Protein AF-A0AAD9AS01-F1 (afdb_monomer)

pLDDT: mean 77.18, std 20.71, range [30.78, 95.5]

Secondary structure (DSSP, 8-state):
---PPEEEEEEETTTS-GGGHHHHHHHHHTT-EEEEEEEEE-TTSSGGGGGHHHHHHTTPEEEE---S---TTTHHHHHHHHHHHHHHHHHHTT---EEEE-TTS-HHHHHHSSEEEEHHHHT--GGGSPP----S----------------SS-HHHHHHHHHHHHB-TTS-EEHHHHHHHHHHH-TT--GGGGT-SSHHHHHHHT--EEEEEE--STTPPPEEEEEEPPPS-S-SSS---------

InterPro domains:
  IPR021139 NYN domain [PF01936] (6-79)
  IPR021139 NYN domain [PF01936] (80-119)
  IPR025605 OST-HTH/LOTUS domain [PF12872] (156-219)
  IPR025605 OST-HTH/LOTUS domain [PS51644] (152-229)
  IPR041966 LOTUS-like domain [G3DSA:3.30.420.610] (157-230)

Foldseek 3Di:
DPPFDEDAAEAALLADDLVLLVLVVVVVVVRGDHPHAEYEDAPVDPSNVNNPVVCVVVVHHYDYDDDPDDDDPPPVPPVLVVLLVVLLVCVVVVHAFEAEEAPPRDPSNLLSHLAYEYSVLSPPDPVQQDPPPDPDDDDDPPDPPPPPDDPPVADPVRLLQVLQQVQADPVQKHFVVSSVSSSCRVRRHDDVVSVRDPDPVVVVVVVVQWDKDWDAPDDPGDIIIIIGGDDPPPPDPPPPDDPDDDDD

Organism: NCBI:txid1836956

Solvent-accessible surface area (backbone atoms only — not comparable to full-atom values): 15369 Å² total; per-residue (Å²): 130,87,81,71,42,80,37,75,45,80,39,56,47,78,83,46,63,52,84,50,50,64,43,51,52,57,58,48,51,77,72,25,45,72,76,41,42,36,30,36,29,53,72,89,57,73,84,50,61,72,35,56,64,48,29,62,76,69,63,33,43,79,39,83,41,80,82,89,72,92,60,98,83,63,55,83,62,52,59,59,46,50,53,22,53,50,34,38,53,42,39,73,73,74,43,91,34,79,40,74,43,58,92,85,55,55,67,68,38,44,68,29,24,55,33,27,46,48,60,78,58,54,71,69,50,80,85,76,51,75,78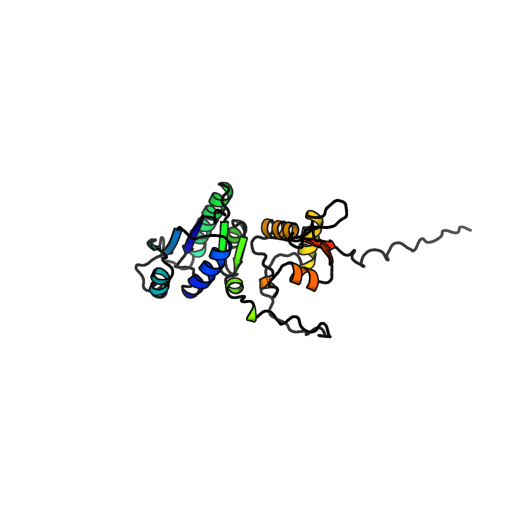,93,79,71,100,68,87,80,75,87,76,90,63,92,67,83,75,83,70,70,95,58,99,58,58,68,70,57,50,52,46,54,29,33,64,76,41,33,48,99,87,49,47,8,45,46,71,55,24,50,54,48,42,26,72,77,36,18,65,66,50,44,52,83,75,74,20,97,40,65,66,56,46,52,57,70,66,66,53,48,48,77,47,80,44,64,89,44,94,93,48,74,74,44,50,31,35,27,75,52,80,68,94,69,90,79,90,86,83,83,79,79,81,80,85,80,84,136

Sequence (248 aa):
METTAKLAVLIDADNAQPTAAPALLAEVAKYGTAFVRRAYGDWTGTSLKGWKNQLLTQSIQPIQQFAYTQGKNATDTAIDSDFTRLAARIRESGLVVYGFGEHKTPKPFVSACDKFIYFENLAYDEQLAVPQESAAIVEPLDQEASSSTVKSDIPLERLLRMAVEAASDDEGWANLAKVGAHITRQFPDFDPRSFGYLKLSDLVIATGVFDIDRRCPGEGKATVIYARAKRSKHVNDARMTSPSETLI

Radius of gyration: 23.7 Å; Cα contacts (8 Å, |Δi|>4): 292; chains: 1; bounding box: 83×49×60 Å

Structure (mmCIF, N/CA/C/O backbone):
data_AF-A0AAD9AS01-F1
#
_entry.id   AF-A0AAD9AS01-F1
#
loop_
_atom_site.group_PDB
_atom_site.id
_atom_site.type_symbol
_atom_site.label_atom_id
_atom_site.label_alt_id
_atom_site.label_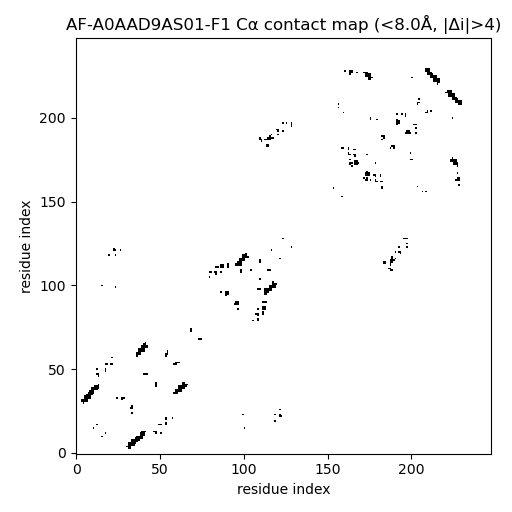comp_id
_atom_site.label_asym_id
_atom_site.label_entity_id
_atom_site.label_seq_id
_atom_site.pdbx_PDB_ins_code
_atom_site.Cartn_x
_atom_site.Cartn_y
_atom_site.Cartn_z
_atom_site.occupancy
_atom_site.B_iso_or_equiv
_atom_site.auth_seq_id
_atom_site.auth_comp_id
_atom_site.auth_asym_id
_atom_site.auth_atom_id
_atom_site.pdbx_PDB_model_num
ATOM 1 N N . MET A 1 1 ? -15.908 6.294 -19.407 1.00 40.44 1 MET A N 1
ATOM 2 C CA . MET A 1 1 ? -15.828 6.512 -17.949 1.00 40.44 1 MET A CA 1
ATOM 3 C C . MET A 1 1 ? -14.798 5.535 -17.429 1.00 40.44 1 MET A C 1
ATOM 5 O O . MET A 1 1 ? -15.031 4.340 -17.536 1.00 40.44 1 MET A O 1
ATOM 9 N N . GLU A 1 2 ? -13.636 6.019 -17.003 1.00 53.75 2 GLU A N 1
ATOM 10 C CA . GLU A 1 2 ? -12.638 5.178 -16.336 1.00 53.75 2 GLU A CA 1
ATOM 11 C C . GLU A 1 2 ? -13.246 4.665 -15.029 1.00 53.75 2 GLU A C 1
ATOM 13 O O . GLU A 1 2 ? -13.672 5.449 -14.181 1.00 53.75 2 GLU A O 1
ATOM 18 N N . THR A 1 3 ? -13.381 3.348 -14.897 1.00 61.31 3 THR A N 1
ATOM 19 C CA . THR A 1 3 ? -13.964 2.740 -13.704 1.00 61.31 3 THR A CA 1
ATOM 20 C C . THR A 1 3 ? -12.922 2.787 -12.594 1.00 61.31 3 THR A C 1
ATOM 22 O O . THR A 1 3 ? -12.026 1.948 -12.547 1.00 61.31 3 THR A O 1
ATOM 25 N N . THR A 1 4 ? -13.007 3.778 -11.708 1.00 77.12 4 THR A N 1
ATOM 26 C CA . THR A 1 4 ? -12.137 3.854 -10.529 1.00 77.12 4 THR A CA 1
ATOM 27 C C . THR A 1 4 ? -12.290 2.581 -9.692 1.00 77.12 4 THR A C 1
ATOM 29 O O . THR A 1 4 ? -13.413 2.142 -9.420 1.00 77.12 4 THR A O 1
ATOM 32 N N . ALA A 1 5 ? -11.171 1.969 -9.293 1.00 86.25 5 ALA A N 1
ATOM 33 C CA . ALA A 1 5 ? -11.189 0.737 -8.512 1.00 86.25 5 ALA A CA 1
ATOM 34 C C . ALA A 1 5 ? -11.944 0.938 -7.189 1.00 86.25 5 ALA A C 1
ATOM 36 O O . ALA A 1 5 ? -11.811 1.971 -6.528 1.00 86.25 5 ALA A O 1
ATOM 37 N N . LYS A 1 6 ? -12.749 -0.054 -6.798 1.00 89.81 6 LYS A N 1
ATOM 38 C CA . LYS A 1 6 ? -13.492 -0.041 -5.533 1.00 89.81 6 LYS A CA 1
ATOM 39 C C . LYS A 1 6 ? -12.674 -0.760 -4.474 1.00 89.81 6 LYS A C 1
ATOM 41 O O . LYS A 1 6 ? -12.394 -1.945 -4.623 1.00 89.81 6 LYS A O 1
ATOM 46 N N . LEU A 1 7 ? -12.319 -0.050 -3.411 1.00 91.12 7 LEU A N 1
ATOM 47 C CA . LEU A 1 7 ? -11.437 -0.555 -2.365 1.00 91.12 7 LEU A CA 1
ATOM 48 C C . LEU A 1 7 ? -12.195 -0.762 -1.052 1.00 91.12 7 LEU A C 1
ATOM 50 O O . LEU A 1 7 ? -13.133 -0.024 -0.724 1.00 91.12 7 LEU A O 1
ATOM 54 N N . ALA A 1 8 ? -11.748 -1.758 -0.291 1.00 90.12 8 ALA A N 1
ATOM 55 C CA . ALA A 1 8 ? -12.133 -1.971 1.094 1.00 90.12 8 ALA A CA 1
ATOM 56 C C . ALA A 1 8 ? -10.927 -1.688 1.994 1.00 90.12 8 ALA A C 1
ATOM 58 O O . ALA A 1 8 ? -9.864 -2.271 1.812 1.00 90.12 8 ALA A O 1
ATOM 59 N N . VAL A 1 9 ? -11.108 -0.790 2.958 1.00 91.25 9 VAL A N 1
ATOM 60 C CA . VAL A 1 9 ? -10.105 -0.408 3.950 1.00 91.25 9 VAL A CA 1
ATOM 61 C C . VAL A 1 9 ? -10.526 -0.992 5.291 1.00 91.25 9 VAL A C 1
ATOM 63 O O . VAL A 1 9 ? -11.599 -0.670 5.814 1.00 91.25 9 VAL A O 1
ATOM 66 N N . LEU A 1 10 ? -9.682 -1.871 5.821 1.00 90.44 10 LEU A N 1
ATOM 67 C CA . LEU A 1 10 ? -9.849 -2.526 7.111 1.00 90.44 10 LEU A CA 1
ATOM 68 C C . LEU A 1 10 ? -8.697 -2.061 8.001 1.00 90.44 10 LEU A C 1
ATOM 70 O O . LEU A 1 10 ? -7.537 -2.218 7.634 1.00 90.44 10 LEU A O 1
ATOM 74 N N . ILE A 1 11 ? -9.028 -1.449 9.130 1.00 88.62 11 ILE A N 1
ATOM 75 C CA . ILE A 1 11 ? -8.069 -0.859 10.060 1.00 88.62 11 ILE A CA 1
ATOM 76 C C . ILE A 1 11 ? -8.167 -1.624 11.372 1.00 88.62 11 ILE A C 1
ATOM 78 O O . ILE A 1 11 ? -9.263 -1.756 11.912 1.00 88.62 11 ILE A O 1
ATOM 82 N N . ASP A 1 12 ? -7.038 -2.088 11.886 1.00 86.25 12 ASP A N 1
ATOM 83 C CA . ASP A 1 12 ? -6.915 -2.536 13.269 1.00 86.25 12 ASP A CA 1
ATOM 84 C C . ASP A 1 12 ? -6.676 -1.306 14.159 1.00 86.25 12 ASP A C 1
ATOM 86 O O . ASP A 1 12 ? -5.584 -0.740 14.186 1.00 86.25 12 ASP A O 1
ATOM 90 N N . ALA A 1 13 ? -7.731 -0.822 14.812 1.00 86.19 13 ALA A N 1
ATOM 91 C CA . ALA A 1 13 ? -7.719 0.407 15.598 1.00 86.19 13 ALA A CA 1
ATOM 92 C C . ALA A 1 13 ? -6.965 0.262 16.925 1.00 86.19 13 ALA A C 1
ATOM 94 O O . ALA A 1 13 ? -6.510 1.277 17.455 1.00 86.19 13 ALA A O 1
ATOM 95 N N . ASP A 1 14 ? -6.832 -0.962 17.443 1.00 81.94 14 ASP A N 1
ATOM 96 C CA . ASP A 1 14 ? -6.078 -1.243 18.668 1.00 81.94 14 ASP A CA 1
ATOM 97 C C . ASP A 1 14 ? -4.564 -1.168 18.428 1.00 81.94 14 ASP A C 1
ATOM 99 O O . ASP A 1 14 ? -3.817 -0.758 19.318 1.00 81.94 14 ASP A O 1
ATOM 103 N N . ASN A 1 15 ? -4.123 -1.481 17.205 1.00 79.69 15 ASN A N 1
ATOM 104 C CA . ASN A 1 15 ? -2.712 -1.463 16.814 1.00 79.69 15 ASN A CA 1
ATOM 105 C C . ASN A 1 15 ? -2.294 -0.250 15.964 1.00 79.69 15 ASN A C 1
ATOM 107 O O . ASN A 1 15 ? -1.098 0.019 15.827 1.00 79.69 15 ASN A O 1
ATOM 111 N N . ALA A 1 16 ? -3.242 0.511 15.409 1.00 83.69 16 ALA A N 1
ATOM 112 C CA . ALA A 1 16 ? -2.961 1.693 14.597 1.00 83.69 16 ALA A CA 1
ATOM 113 C C . ALA A 1 16 ? -3.175 3.010 15.359 1.00 83.69 16 ALA A C 1
ATOM 115 O O . ALA A 1 16 ? -4.104 3.172 16.152 1.00 83.69 16 ALA A O 1
ATOM 116 N N . GLN A 1 17 ? -2.349 4.012 15.054 1.00 87.50 17 GLN A N 1
ATOM 117 C CA . GLN A 1 17 ? -2.531 5.357 15.597 1.00 87.50 17 GLN A CA 1
ATOM 118 C C . GLN A 1 17 ? -3.623 6.116 14.818 1.00 87.50 17 GLN A C 1
ATOM 120 O O . GLN A 1 17 ? -3.562 6.168 13.586 1.00 87.50 17 GLN A O 1
ATOM 125 N N . PRO A 1 18 ? -4.574 6.796 15.493 1.00 89.88 18 PRO A N 1
ATOM 126 C CA . PRO A 1 18 ? -5.623 7.569 14.820 1.00 89.88 18 PRO A CA 1
ATOM 127 C C . PRO A 1 18 ? -5.076 8.628 13.852 1.00 89.88 18 PRO A C 1
ATOM 129 O O . PRO A 1 18 ? -5.666 8.903 12.809 1.00 89.88 18 PRO A O 1
ATOM 132 N N . THR A 1 19 ? -3.939 9.234 14.192 1.00 90.00 19 THR A N 1
ATOM 133 C CA . THR A 1 19 ? -3.271 10.283 13.408 1.00 90.00 19 THR A CA 1
ATOM 134 C C . THR A 1 19 ? -2.793 9.808 12.038 1.00 90.00 19 THR A C 1
ATOM 136 O O . THR A 1 19 ? -2.653 10.635 11.143 1.00 90.00 19 THR A O 1
ATOM 139 N N . ALA A 1 20 ? -2.597 8.501 11.841 1.00 87.94 20 ALA A N 1
ATOM 140 C CA . ALA A 1 20 ? -2.200 7.933 10.555 1.00 87.94 20 ALA A CA 1
ATOM 141 C C . ALA A 1 20 ? -3.373 7.807 9.565 1.00 87.94 20 ALA A C 1
ATOM 143 O O . ALA A 1 20 ? -3.151 7.745 8.356 1.00 87.94 20 ALA A O 1
ATOM 144 N N . ALA A 1 21 ? -4.624 7.793 10.045 1.00 90.19 21 ALA A N 1
ATOM 145 C CA . ALA A 1 21 ? -5.796 7.523 9.210 1.00 90.19 21 ALA A CA 1
ATOM 146 C C . ALA A 1 21 ? -5.974 8.500 8.025 1.00 90.19 21 ALA A C 1
ATOM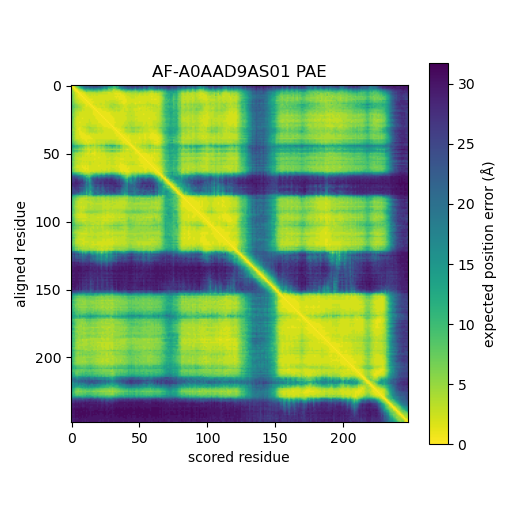 148 O O . ALA A 1 21 ? -6.252 8.021 6.923 1.00 90.19 21 ALA A O 1
ATOM 149 N N . PRO A 1 22 ? -5.785 9.831 8.175 1.00 91.25 22 PRO A N 1
ATOM 150 C CA . PRO A 1 22 ? -5.872 10.758 7.046 1.00 91.25 22 PRO A CA 1
ATOM 151 C C . PRO A 1 22 ? -4.836 10.468 5.956 1.00 91.25 22 PRO A C 1
ATOM 153 O O . PRO A 1 22 ? -5.189 10.393 4.781 1.00 91.25 22 PRO A O 1
ATOM 156 N N . ALA A 1 23 ? -3.574 10.263 6.344 1.00 90.50 23 ALA A N 1
ATOM 157 C CA . ALA A 1 23 ? -2.486 9.998 5.405 1.00 90.50 23 ALA A CA 1
ATOM 158 C C . ALA A 1 23 ? -2.671 8.643 4.703 1.00 90.50 23 ALA A C 1
ATOM 160 O O . ALA A 1 23 ? -2.487 8.537 3.492 1.00 90.50 23 ALA A O 1
ATOM 161 N N . LEU A 1 24 ? -3.131 7.627 5.441 1.00 90.50 24 LEU A N 1
ATOM 162 C CA . LEU A 1 24 ? -3.474 6.322 4.883 1.00 90.50 24 LEU A CA 1
ATOM 163 C C . LEU A 1 24 ? -4.576 6.446 3.830 1.00 90.50 24 LEU A C 1
ATOM 165 O O . LEU A 1 24 ? -4.438 5.913 2.735 1.00 90.50 24 LEU A O 1
ATOM 169 N N . LEU A 1 25 ? -5.663 7.161 4.124 1.00 91.00 25 LEU A N 1
ATOM 170 C CA . LEU A 1 25 ? -6.768 7.310 3.175 1.00 91.00 25 LEU A CA 1
ATOM 171 C C . LEU A 1 25 ? -6.391 8.159 1.956 1.00 91.00 25 LEU A C 1
ATOM 173 O O . LEU A 1 25 ? -6.869 7.870 0.860 1.00 91.00 25 LEU A O 1
ATOM 177 N N . ALA A 1 26 ? -5.514 9.151 2.122 1.00 90.56 26 ALA A N 1
ATOM 178 C CA . ALA A 1 26 ? -4.948 9.909 1.009 1.00 90.56 26 ALA A CA 1
ATOM 179 C C . ALA A 1 26 ? -4.076 9.025 0.099 1.00 90.56 26 ALA A C 1
ATOM 181 O O . ALA A 1 26 ? -4.182 9.104 -1.124 1.00 90.56 26 ALA A O 1
ATOM 182 N N . GLU A 1 27 ? -3.267 8.131 0.672 1.00 89.56 27 GLU A N 1
ATOM 183 C CA . GLU A 1 27 ? -2.494 7.146 -0.092 1.00 89.56 27 GLU A CA 1
ATOM 184 C C . GLU A 1 27 ? -3.417 6.130 -0.785 1.00 89.56 27 GLU A C 1
ATOM 186 O O . GLU A 1 27 ? -3.249 5.863 -1.972 1.00 89.56 27 GLU A O 1
ATOM 191 N N . VAL A 1 28 ? -4.448 5.622 -0.099 1.00 89.69 28 VAL A N 1
ATOM 192 C CA . VAL A 1 28 ? -5.456 4.713 -0.680 1.00 89.69 28 VAL A CA 1
ATOM 193 C C . VAL A 1 28 ? -6.177 5.358 -1.869 1.00 89.69 28 VAL A C 1
ATOM 195 O O . VAL A 1 28 ? -6.436 4.680 -2.866 1.00 89.69 28 VAL A O 1
ATOM 198 N N . ALA A 1 29 ? -6.454 6.664 -1.805 1.00 89.81 29 ALA A N 1
ATOM 199 C CA . ALA A 1 29 ? -7.112 7.405 -2.880 1.00 89.81 29 ALA A CA 1
ATOM 200 C C . ALA A 1 29 ? -6.325 7.392 -4.205 1.00 89.81 29 ALA A C 1
ATOM 202 O O . ALA A 1 29 ? -6.932 7.524 -5.267 1.00 89.81 29 ALA A O 1
ATOM 203 N N . LYS A 1 30 ? -5.000 7.168 -4.167 1.00 88.06 30 LYS A N 1
ATOM 204 C CA . LYS A 1 30 ? -4.159 7.019 -5.370 1.00 88.06 30 LYS A CA 1
ATOM 205 C C . LYS A 1 30 ? -4.472 5.741 -6.155 1.00 88.06 30 LYS A C 1
ATOM 207 O O . LYS A 1 30 ? -4.227 5.691 -7.356 1.00 88.06 30 LYS A O 1
ATOM 212 N N . TYR A 1 31 ? -5.005 4.716 -5.489 1.00 87.88 31 TYR A N 1
ATOM 213 C CA . TYR A 1 31 ? -5.303 3.412 -6.092 1.00 87.88 31 TYR A CA 1
ATOM 214 C C . TYR A 1 31 ? -6.786 3.246 -6.437 1.00 87.88 31 TYR A C 1
ATOM 216 O O . TYR A 1 31 ? -7.138 2.403 -7.261 1.00 87.88 31 TYR A O 1
ATOM 224 N N . GLY A 1 32 ? -7.672 4.029 -5.818 1.00 90.00 32 GLY A N 1
ATOM 225 C CA . GLY A 1 32 ? -9.101 3.963 -6.086 1.00 90.00 32 GLY A CA 1
ATOM 226 C C . GLY A 1 32 ? -9.960 4.602 -5.003 1.00 90.00 32 GLY A C 1
ATOM 227 O O . GLY A 1 32 ? -9.490 5.320 -4.126 1.00 90.00 32 GLY A O 1
ATOM 228 N N . THR A 1 33 ? -11.261 4.331 -5.048 1.00 90.19 33 THR A N 1
ATOM 229 C CA . THR A 1 33 ? -12.222 4.866 -4.083 1.00 90.19 33 THR A CA 1
ATOM 230 C C . THR A 1 33 ? -12.481 3.850 -2.976 1.00 90.19 33 THR A C 1
ATOM 232 O O . THR A 1 33 ? -12.978 2.751 -3.226 1.00 90.19 33 THR A O 1
ATOM 235 N N . ALA A 1 34 ? -12.194 4.230 -1.730 1.00 91.69 34 ALA A N 1
ATOM 236 C CA . ALA A 1 34 ? -12.526 3.431 -0.554 1.00 91.69 34 ALA A CA 1
ATOM 237 C C . ALA A 1 34 ? -14.038 3.474 -0.271 1.00 91.69 34 ALA A C 1
ATOM 239 O O . ALA A 1 34 ? -14.525 4.446 0.316 1.00 91.69 34 ALA A O 1
ATOM 240 N N . PHE A 1 35 ? -14.756 2.425 -0.689 1.00 90.50 35 PHE A N 1
ATOM 241 C CA . PHE A 1 35 ? -16.202 2.242 -0.486 1.00 90.50 35 PHE A CA 1
ATOM 242 C C . PHE A 1 35 ? -16.525 1.664 0.889 1.00 90.50 35 PHE A C 1
ATOM 244 O O . PHE A 1 35 ? -17.504 2.055 1.517 1.00 90.50 35 PHE A O 1
ATOM 251 N N . VAL A 1 36 ? -15.704 0.722 1.348 1.00 91.88 36 VAL A N 1
ATOM 252 C CA . VAL A 1 36 ? -15.815 0.149 2.689 1.00 91.88 36 VAL A CA 1
ATOM 253 C C . VAL A 1 36 ? -14.665 0.701 3.509 1.00 91.88 36 VAL A C 1
ATOM 255 O O . VAL A 1 36 ? -13.514 0.595 3.098 1.00 91.88 36 VAL A O 1
ATOM 258 N N . ARG A 1 37 ? -14.975 1.297 4.658 1.00 94.44 37 ARG A N 1
ATOM 259 C CA . ARG A 1 37 ? -13.989 1.801 5.616 1.00 94.44 37 ARG A CA 1
ATOM 260 C C . ARG A 1 37 ? -14.409 1.328 6.990 1.00 94.44 37 ARG A C 1
ATOM 262 O O . ARG A 1 37 ? -15.445 1.763 7.492 1.00 94.44 37 ARG A O 1
ATOM 269 N N . ARG A 1 38 ? -13.655 0.402 7.569 1.00 93.44 38 ARG A N 1
ATOM 270 C CA . ARG A 1 38 ? -13.964 -0.182 8.874 1.00 93.44 38 ARG A CA 1
ATOM 271 C C . ARG A 1 38 ? -12.751 -0.126 9.777 1.00 93.44 38 ARG A C 1
ATOM 273 O O . ARG A 1 38 ? -11.659 -0.472 9.343 1.00 93.44 38 ARG A O 1
ATOM 280 N N . ALA A 1 39 ? -12.975 0.281 11.016 1.00 90.88 39 ALA A N 1
ATOM 281 C CA . ALA A 1 39 ? -11.995 0.232 12.086 1.00 90.88 39 ALA A CA 1
ATOM 282 C C . ALA A 1 39 ? -12.451 -0.803 13.112 1.00 90.88 39 ALA A C 1
ATOM 284 O O . ALA A 1 39 ? -13.519 -0.655 13.702 1.00 90.88 39 ALA A O 1
ATOM 285 N N . TYR A 1 40 ? -11.671 -1.858 13.280 1.00 88.81 40 TYR A N 1
ATOM 286 C CA . TYR A 1 40 ? -11.921 -2.943 14.214 1.00 88.81 40 TYR A CA 1
ATOM 287 C C . TYR A 1 40 ? -11.143 -2.687 15.495 1.00 88.81 40 TYR A C 1
ATOM 289 O O . TYR A 1 40 ? -9.967 -2.351 15.424 1.00 88.81 40 TYR A O 1
ATOM 297 N N . GLY A 1 41 ? -11.791 -2.829 16.644 1.00 87.38 41 GLY A N 1
ATOM 298 C CA . GLY A 1 41 ? -11.100 -2.754 17.926 1.00 87.38 41 GLY A CA 1
ATOM 299 C C . GLY A 1 41 ? -12.045 -2.826 19.114 1.00 87.38 41 GLY A C 1
ATOM 300 O O . GLY A 1 41 ? -13.271 -2.916 18.943 1.00 87.38 41 GLY A O 1
ATOM 301 N N . ASP A 1 42 ? -11.481 -2.785 20.317 1.00 87.75 42 ASP A N 1
ATOM 302 C CA . ASP A 1 42 ? -12.255 -2.772 21.554 1.00 87.75 42 ASP A CA 1
ATOM 303 C C . ASP A 1 42 ? -12.699 -1.352 21.958 1.00 87.75 42 ASP A C 1
ATOM 305 O O . ASP A 1 42 ? -12.023 -0.626 22.691 1.00 87.75 42 ASP A O 1
ATOM 309 N N . TRP A 1 43 ? -13.897 -0.953 21.516 1.00 88.88 43 TRP A N 1
ATOM 310 C CA . TRP A 1 43 ? -14.481 0.362 21.820 1.00 88.88 43 TRP A CA 1
ATOM 311 C C . TRP A 1 43 ? -15.095 0.462 23.221 1.00 88.88 43 TRP A C 1
ATOM 313 O O . TRP A 1 43 ? -15.643 1.514 23.560 1.00 88.88 43 TRP A O 1
ATOM 323 N N . THR A 1 44 ? -15.033 -0.592 24.043 1.00 86.75 44 THR A N 1
ATOM 324 C CA . THR A 1 44 ? -15.532 -0.534 25.427 1.00 86.75 44 THR A CA 1
ATOM 325 C C . THR A 1 44 ? -14.579 0.234 26.347 1.00 86.75 44 THR A C 1
ATOM 327 O O . THR A 1 44 ? -15.009 0.830 27.338 1.00 86.75 44 THR A O 1
ATOM 330 N N . GLY A 1 45 ? -13.287 0.252 26.002 1.00 82.50 45 GLY A N 1
ATOM 331 C CA . GLY A 1 45 ? -12.228 0.916 26.752 1.00 82.50 45 GLY A CA 1
ATOM 332 C C . GLY A 1 45 ? -12.058 2.402 26.431 1.00 82.50 45 GLY A C 1
ATOM 333 O O . GLY A 1 45 ? -12.780 3.021 25.651 1.00 82.50 45 GLY A O 1
ATOM 334 N N . THR A 1 46 ? -11.048 3.010 27.054 1.00 84.94 46 THR A N 1
ATOM 335 C CA . THR A 1 46 ? -10.686 4.418 26.827 1.00 84.94 46 THR A CA 1
ATOM 336 C C . THR A 1 46 ? -9.525 4.604 25.848 1.00 84.94 46 THR A C 1
ATOM 338 O O . THR A 1 46 ? -9.302 5.733 25.408 1.00 84.94 46 THR A O 1
ATOM 341 N N . SER A 1 47 ? -8.822 3.526 25.485 1.00 83.25 47 SER A N 1
ATOM 342 C CA . SER A 1 47 ? -7.677 3.513 24.560 1.00 83.25 47 SER A CA 1
ATOM 343 C C . SER A 1 47 ? -8.030 4.098 23.191 1.00 83.25 47 SER A C 1
ATOM 345 O O . SER A 1 47 ? -7.276 4.900 22.645 1.00 83.25 47 SER A O 1
ATOM 347 N N . LEU A 1 48 ? -9.223 3.790 22.676 1.00 87.62 48 LEU A N 1
ATOM 348 C CA . LEU A 1 48 ? -9.661 4.207 21.343 1.00 87.62 48 LEU A CA 1
ATOM 349 C C . LEU A 1 48 ? -10.355 5.578 21.302 1.00 87.62 48 LEU A C 1
ATOM 351 O O . LEU A 1 48 ? -10.868 5.985 20.261 1.00 87.62 48 LEU A O 1
ATOM 355 N N . LYS A 1 49 ? -10.357 6.356 22.395 1.00 87.50 49 LYS A N 1
ATOM 356 C CA . LYS A 1 49 ? -11.000 7.689 22.413 1.00 87.50 49 LYS A CA 1
ATOM 357 C C . LYS A 1 49 ? -10.451 8.639 21.342 1.00 87.50 49 LYS A C 1
ATOM 359 O O . LYS A 1 49 ? -11.211 9.446 20.805 1.00 87.50 49 LYS A O 1
ATOM 364 N N . GLY A 1 50 ? -9.164 8.519 21.001 1.00 89.56 50 GLY A N 1
ATOM 365 C CA . GLY A 1 50 ? -8.511 9.326 19.963 1.00 89.56 50 GLY A CA 1
ATOM 366 C C . GLY A 1 50 ? -9.060 9.101 18.548 1.00 89.56 50 GLY A C 1
ATOM 367 O O . GLY A 1 50 ? -8.941 9.979 17.696 1.00 89.56 50 GLY A O 1
ATOM 368 N N . TRP A 1 51 ? -9.725 7.971 18.301 1.00 93.81 51 TRP A N 1
ATOM 369 C CA . TRP A 1 51 ? -10.309 7.643 17.001 1.00 93.81 51 TRP A CA 1
ATOM 370 C C . TRP A 1 51 ? -11.601 8.402 16.704 1.00 93.81 51 TRP A C 1
ATOM 372 O O . TRP A 1 51 ? -11.931 8.570 15.534 1.00 93.81 51 TRP A O 1
ATOM 382 N N . LYS A 1 52 ? -12.319 8.916 17.713 1.00 92.69 52 LYS A N 1
ATOM 383 C CA . LYS A 1 52 ? -13.663 9.503 17.537 1.00 92.69 52 LYS A CA 1
ATOM 384 C C . LYS A 1 52 ? -13.729 10.545 16.414 1.00 92.69 52 LYS A C 1
ATOM 386 O O . LYS A 1 52 ? -14.613 10.473 15.565 1.00 92.69 52 LYS A O 1
ATOM 391 N N . ASN A 1 53 ? -12.785 11.487 16.395 1.00 93.12 53 ASN A N 1
ATOM 392 C CA . ASN A 1 53 ? -12.739 12.526 15.364 1.00 93.12 53 ASN A CA 1
ATOM 393 C C . ASN A 1 53 ? -12.434 11.940 13.981 1.00 93.12 53 ASN A C 1
ATOM 395 O O . ASN A 1 53 ? -13.042 12.346 12.998 1.00 93.12 53 ASN A O 1
ATOM 399 N N . GLN A 1 54 ? -11.533 10.960 13.902 1.00 93.81 54 GLN A N 1
ATOM 400 C CA . GLN A 1 54 ? -11.148 10.337 12.635 1.00 93.81 54 GLN A CA 1
ATOM 401 C C . GLN A 1 54 ? -12.274 9.485 12.055 1.00 93.81 54 GLN A C 1
ATOM 403 O O . GLN A 1 54 ? -12.548 9.581 10.863 1.00 93.81 54 GLN A O 1
ATOM 408 N N . LEU A 1 55 ? -12.985 8.723 12.892 1.00 94.12 55 LEU A N 1
ATOM 409 C CA . LEU A 1 55 ? -14.140 7.930 12.471 1.00 94.12 55 LEU A CA 1
ATOM 410 C C . LEU A 1 55 ? -15.209 8.797 11.798 1.00 94.12 55 LEU A C 1
ATOM 412 O O . LEU A 1 55 ? -15.696 8.456 10.722 1.00 94.12 55 LEU A O 1
ATOM 416 N N . LEU A 1 56 ? -15.530 9.941 12.409 1.00 93.69 56 LEU A N 1
ATOM 417 C CA . LEU A 1 56 ? -16.526 10.877 11.893 1.00 93.69 56 LEU A CA 1
ATOM 418 C C . LEU A 1 56 ? -16.041 11.571 10.616 1.00 93.69 56 LEU A C 1
ATOM 420 O O . LEU A 1 56 ? -16.700 11.483 9.583 1.00 93.69 56 LEU A O 1
ATOM 424 N N . THR A 1 57 ? -14.877 12.221 10.668 1.00 94.12 57 THR A N 1
ATOM 425 C CA . THR A 1 57 ? -14.354 13.024 9.551 1.00 94.12 57 THR A CA 1
ATOM 426 C C . THR A 1 57 ? -14.095 12.176 8.311 1.00 94.12 57 THR A C 1
ATOM 428 O O . THR A 1 57 ? -14.394 12.591 7.196 1.00 94.12 57 THR A O 1
ATOM 431 N N . GLN A 1 58 ? -13.561 10.969 8.496 1.00 93.12 58 GLN A N 1
ATOM 432 C CA . GLN A 1 58 ? -13.166 10.094 7.395 1.00 93.12 58 GLN A CA 1
ATOM 433 C C . GLN A 1 58 ? -14.259 9.093 6.992 1.00 93.12 58 GLN A C 1
ATOM 435 O O . GLN A 1 58 ? -14.036 8.268 6.100 1.00 93.12 58 GLN A O 1
ATOM 440 N N . SER A 1 59 ? -15.441 9.158 7.621 1.00 94.38 59 SER A N 1
ATOM 441 C CA . SER A 1 59 ? -16.543 8.206 7.415 1.00 94.38 59 SER A CA 1
ATOM 442 C C . SER A 1 59 ? -16.099 6.746 7.591 1.00 94.38 59 SER A C 1
ATOM 444 O O . SER A 1 59 ? -16.408 5.882 6.769 1.00 94.38 59 SER A O 1
ATOM 446 N N . ILE A 1 60 ? -15.321 6.474 8.642 1.00 95.50 60 ILE A N 1
ATOM 447 C CA . ILE A 1 60 ? -14.874 5.123 8.994 1.00 95.50 60 ILE A CA 1
ATOM 448 C C . ILE A 1 60 ? -15.875 4.542 9.988 1.00 95.50 60 ILE A C 1
ATOM 450 O O . ILE A 1 60 ? -16.140 5.121 11.041 1.00 95.50 60 ILE A O 1
ATOM 454 N N . GLN A 1 61 ? -16.422 3.375 9.663 1.00 95.44 61 GLN A N 1
ATOM 455 C CA . GLN A 1 61 ? -17.353 2.674 10.532 1.00 95.44 61 GLN A CA 1
ATOM 456 C C . GLN A 1 61 ? -16.585 1.937 11.646 1.00 95.44 61 GLN A C 1
ATOM 458 O O . GLN A 1 61 ? -15.773 1.063 11.329 1.00 95.44 61 GLN A O 1
ATOM 463 N N . PRO A 1 62 ? -16.837 2.223 12.936 1.00 93.75 62 PRO A N 1
ATOM 464 C CA . PRO A 1 62 ? -16.289 1.417 14.020 1.00 93.75 62 PRO A CA 1
ATOM 465 C C . PRO A 1 62 ? -16.990 0.054 14.073 1.00 93.75 62 PRO A C 1
ATOM 467 O O . PRO A 1 62 ? -18.218 -0.032 13.998 1.00 93.75 62 PRO A O 1
ATOM 470 N N . ILE A 1 63 ? -16.208 -1.010 14.216 1.00 91.56 63 ILE A N 1
ATOM 471 C CA . ILE A 1 63 ? -16.662 -2.384 14.416 1.00 91.56 63 ILE A CA 1
ATOM 472 C C . ILE A 1 63 ? -16.093 -2.864 15.749 1.00 91.56 63 ILE A C 1
ATOM 474 O O . ILE A 1 63 ? -14.876 -2.909 15.927 1.00 91.56 63 ILE A O 1
ATOM 478 N N . GLN A 1 64 ? -16.969 -3.206 16.693 1.00 88.00 64 GLN A N 1
ATOM 479 C CA . GLN A 1 64 ? -16.555 -3.757 17.980 1.00 88.00 64 GLN A CA 1
ATOM 480 C C . GLN A 1 64 ? -15.981 -5.155 17.808 1.00 88.00 64 GLN A C 1
ATOM 482 O O . GLN A 1 64 ? -16.630 -6.041 17.250 1.00 88.00 64 GLN A O 1
ATOM 487 N N . GLN A 1 65 ? -14.787 -5.347 18.355 1.00 81.06 65 GLN A N 1
ATOM 488 C CA . GLN A 1 65 ? -14.202 -6.653 18.599 1.00 81.06 65 GLN A CA 1
ATOM 489 C C . GLN A 1 65 ? -14.043 -6.848 20.104 1.00 81.06 65 GLN A C 1
ATOM 491 O O . GLN A 1 65 ? -13.667 -5.931 20.826 1.00 81.06 65 GLN A O 1
ATOM 496 N N . PHE A 1 66 ? -14.404 -8.027 20.599 1.00 71.81 66 PHE A N 1
ATOM 497 C CA . PHE A 1 66 ? -14.177 -8.369 21.998 1.00 71.81 66 PHE A CA 1
ATOM 498 C C . PHE A 1 66 ? -12.732 -8.835 22.153 1.00 71.81 66 PHE A C 1
ATOM 500 O O . PHE A 1 66 ? -12.282 -9.687 21.387 1.00 71.81 66 PHE A O 1
ATOM 507 N N . ALA A 1 67 ? -12.012 -8.293 23.135 1.00 60.84 67 ALA A N 1
ATOM 508 C CA . ALA A 1 67 ? -10.673 -8.766 23.454 1.00 60.84 67 ALA A CA 1
ATOM 509 C C . ALA A 1 67 ? -10.734 -10.252 23.854 1.00 60.84 67 ALA A C 1
ATOM 511 O O . ALA A 1 67 ? -11.391 -10.613 24.831 1.00 60.84 67 ALA A O 1
ATOM 512 N N . TYR A 1 68 ? -10.060 -11.121 23.096 1.00 53.53 68 TYR A N 1
ATOM 513 C CA . TYR A 1 68 ? -10.148 -12.569 23.309 1.00 53.53 68 TYR A CA 1
ATOM 514 C C . TYR A 1 68 ? -9.374 -13.051 24.547 1.00 53.53 68 TYR A C 1
ATOM 516 O O . TYR A 1 68 ? -9.749 -14.074 25.114 1.00 53.53 68 TYR A O 1
ATOM 524 N N . THR A 1 69 ? -8.365 -12.313 25.033 1.00 45.44 69 THR A N 1
ATOM 525 C CA . THR A 1 69 ? -7.631 -12.640 26.273 1.00 45.44 69 THR A CA 1
ATOM 526 C C . THR A 1 69 ? -6.897 -11.434 26.870 1.00 45.44 69 THR A C 1
ATOM 528 O O . THR A 1 69 ? -6.275 -10.658 26.150 1.00 45.44 69 THR A O 1
ATOM 531 N N . GLN A 1 70 ? -6.903 -11.320 28.202 1.00 39.50 70 GLN A N 1
ATOM 532 C CA . GLN A 1 70 ? -6.087 -10.371 28.973 1.00 39.50 70 GLN A CA 1
ATOM 533 C C . GLN A 1 70 ? -4.712 -10.998 29.288 1.00 39.50 70 GLN A C 1
ATOM 535 O O . GLN A 1 70 ? -4.643 -11.967 30.042 1.00 39.50 70 GLN A O 1
ATOM 540 N N . GLY A 1 71 ? -3.616 -10.458 28.739 1.00 43.06 71 GLY A N 1
ATOM 541 C CA . GLY A 1 71 ? -2.249 -10.866 29.102 1.00 43.06 71 GLY A CA 1
ATOM 542 C C . GLY A 1 71 ? -1.174 -10.499 28.070 1.00 43.06 71 GLY A C 1
ATOM 543 O O . GLY A 1 71 ? -1.374 -10.663 26.874 1.00 43.06 71 GLY A O 1
ATOM 544 N N . LYS A 1 72 ? -0.005 -10.040 28.544 1.00 44.81 72 LYS A N 1
ATOM 545 C CA . LYS A 1 72 ? 1.082 -9.437 27.740 1.00 44.81 72 LYS A CA 1
ATOM 546 C C . LYS A 1 72 ? 1.776 -10.343 26.704 1.00 44.81 72 LYS A C 1
ATOM 548 O O . LYS A 1 72 ? 2.502 -9.805 25.887 1.00 44.81 72 LYS A O 1
ATOM 553 N N . ASN A 1 73 ? 1.575 -11.666 26.713 1.00 42.62 73 ASN A N 1
ATOM 554 C CA . ASN A 1 73 ? 2.412 -12.593 25.923 1.00 42.62 73 ASN A CA 1
ATOM 555 C C . ASN A 1 73 ? 1.647 -13.584 25.017 1.00 42.62 73 ASN A C 1
ATOM 557 O O . ASN A 1 73 ? 2.284 -14.431 24.402 1.00 42.62 73 ASN A O 1
ATOM 561 N N . ALA A 1 74 ? 0.313 -13.520 24.930 1.00 40.97 74 ALA A N 1
ATOM 562 C CA . ALA A 1 74 ? -0.467 -14.369 24.009 1.00 40.97 74 ALA A CA 1
ATOM 563 C C . ALA A 1 74 ? -1.027 -13.591 22.797 1.00 40.97 74 ALA A C 1
ATOM 565 O O . ALA A 1 74 ? -1.385 -14.187 21.783 1.00 40.97 74 ALA A O 1
ATOM 566 N N . THR A 1 75 ? -1.083 -12.258 22.899 1.00 41.41 75 THR A N 1
ATOM 567 C CA . THR A 1 75 ? -1.840 -11.376 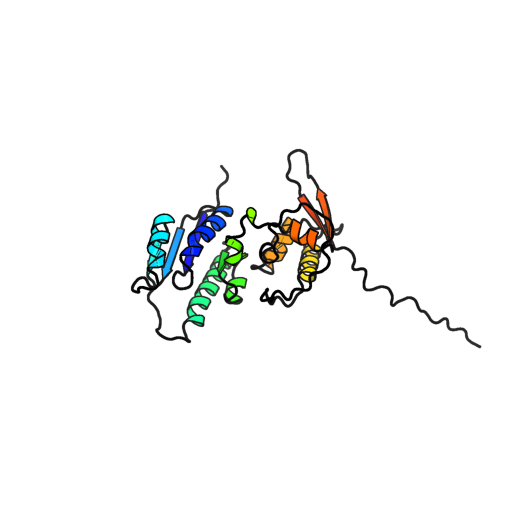21.997 1.00 41.41 75 THR A CA 1
ATOM 568 C C . THR A 1 75 ? -1.063 -10.953 20.748 1.00 41.41 75 THR A C 1
ATOM 570 O O . THR A 1 75 ? -1.660 -10.896 19.676 1.00 41.41 75 THR A O 1
ATOM 573 N N . ASP A 1 76 ? 0.261 -10.799 20.828 1.00 43.50 76 ASP A N 1
ATOM 574 C CA . ASP A 1 76 ? 1.101 -10.434 19.668 1.00 43.50 76 ASP A CA 1
ATOM 575 C C . ASP A 1 76 ? 1.231 -11.576 18.638 1.00 43.50 76 ASP A C 1
ATOM 577 O O . ASP A 1 76 ? 1.809 -11.417 17.572 1.00 43.50 76 ASP A O 1
ATOM 581 N N . THR A 1 77 ? 0.716 -12.773 18.943 1.00 41.62 77 THR A N 1
ATOM 582 C CA . THR A 1 77 ? 0.817 -13.949 18.059 1.00 41.62 77 THR A CA 1
ATOM 583 C C . THR A 1 77 ? -0.527 -14.370 17.460 1.00 41.62 77 THR A C 1
ATOM 585 O O . THR A 1 77 ? -0.540 -15.051 16.437 1.00 41.62 77 THR A O 1
ATOM 588 N N . ALA A 1 78 ? -1.661 -13.975 18.051 1.00 38.84 78 ALA A N 1
ATOM 589 C CA . ALA A 1 78 ? -2.983 -14.429 17.609 1.00 38.84 78 ALA A CA 1
ATOM 590 C C . ALA A 1 78 ? -3.633 -13.490 16.573 1.00 38.84 78 ALA A C 1
ATOM 592 O O . ALA A 1 78 ? -4.074 -13.964 15.529 1.00 38.84 78 ALA A O 1
ATOM 593 N N . ILE A 1 79 ? -3.629 -12.167 16.797 1.00 44.19 79 ILE A N 1
ATOM 594 C CA . ILE A 1 79 ? -4.259 -11.196 15.874 1.00 44.19 79 ILE A CA 1
ATOM 595 C C . ILE A 1 79 ? -3.363 -10.898 14.659 1.00 44.19 79 ILE A C 1
ATOM 597 O O . ILE A 1 79 ? -3.852 -10.879 13.528 1.00 44.19 79 ILE A O 1
ATOM 601 N N . ASP A 1 80 ? -2.043 -10.812 14.849 1.00 53.25 80 ASP A N 1
ATOM 602 C CA . ASP A 1 80 ? -1.083 -10.729 13.737 1.00 53.25 80 ASP A CA 1
ATOM 603 C C . ASP A 1 80 ? -1.141 -11.976 12.823 1.00 53.25 80 ASP A C 1
ATOM 605 O O . ASP A 1 80 ? -0.925 -11.893 11.606 1.00 53.25 80 ASP A O 1
ATOM 609 N N . SER A 1 81 ? -1.494 -13.148 13.376 1.00 59.28 81 SER A N 1
ATOM 610 C CA . SER A 1 81 ? -1.700 -14.374 12.590 1.00 59.28 81 SER A CA 1
ATOM 611 C C . SER A 1 81 ? -2.984 -14.328 11.762 1.00 59.28 81 SER A C 1
ATOM 613 O O . SER A 1 81 ? -2.969 -14.745 10.598 1.00 59.28 81 SER A O 1
ATOM 615 N N . ASP A 1 82 ? -4.076 -13.796 12.311 1.00 71.19 82 ASP A N 1
ATOM 616 C CA . ASP A 1 82 ? -5.365 -13.751 11.617 1.00 71.19 82 ASP A CA 1
ATOM 617 C C . ASP A 1 82 ? -5.352 -12.774 10.438 1.00 71.19 82 ASP A C 1
ATOM 619 O O . ASP A 1 82 ? -5.826 -13.126 9.353 1.00 71.19 82 ASP A O 1
ATOM 623 N N . PHE A 1 83 ? -4.724 -11.602 10.579 1.00 78.81 83 PHE A N 1
ATOM 624 C CA . PHE A 1 83 ? -4.548 -10.685 9.448 1.00 78.81 83 PHE A CA 1
ATOM 625 C C . PHE A 1 83 ? -3.641 -11.269 8.364 1.00 78.81 83 PHE A C 1
ATOM 627 O O . PHE A 1 83 ? -3.928 -11.104 7.179 1.00 78.81 83 PHE A O 1
ATOM 634 N N . THR A 1 84 ? -2.602 -12.020 8.743 1.00 86.44 84 THR A N 1
ATOM 635 C CA . THR A 1 84 ? -1.742 -12.735 7.784 1.00 86.44 84 THR A CA 1
ATOM 636 C C . THR A 1 84 ? -2.538 -13.750 6.967 1.00 86.44 84 THR A C 1
ATOM 638 O O . THR A 1 84 ? -2.452 -13.762 5.737 1.00 86.44 84 THR A O 1
ATOM 641 N N . ARG A 1 85 ? -3.357 -14.580 7.625 1.00 87.81 85 ARG A N 1
ATOM 642 C CA . ARG A 1 85 ? -4.205 -15.573 6.945 1.00 87.81 85 ARG A CA 1
ATOM 643 C C . ARG A 1 85 ? -5.270 -14.912 6.079 1.00 87.81 85 ARG A C 1
ATOM 645 O O . ARG A 1 85 ? -5.519 -15.371 4.967 1.00 87.81 85 ARG A O 1
ATOM 652 N N . LEU A 1 86 ? -5.878 -13.835 6.571 1.00 87.00 86 LEU A N 1
ATOM 653 C CA . LEU A 1 86 ? -6.870 -13.066 5.831 1.00 87.00 86 LEU A CA 1
ATOM 654 C C . LEU A 1 86 ? -6.264 -12.461 4.560 1.00 87.00 86 LEU A C 1
ATOM 656 O O . LEU A 1 86 ? -6.816 -12.655 3.480 1.00 87.00 86 LEU A O 1
ATOM 660 N N . ALA A 1 87 ? -5.122 -11.780 4.677 1.00 89.88 87 ALA A N 1
ATOM 661 C CA . ALA A 1 87 ? -4.402 -11.199 3.547 1.00 89.88 87 ALA A CA 1
ATOM 662 C C . ALA A 1 87 ? -4.046 -12.269 2.507 1.00 89.88 87 ALA A C 1
ATOM 664 O O . ALA A 1 87 ? -4.390 -12.127 1.333 1.00 89.88 87 ALA A O 1
ATOM 665 N N . ALA A 1 88 ? -3.462 -13.387 2.949 1.00 90.50 88 ALA A N 1
ATOM 666 C CA . ALA A 1 88 ? -3.132 -14.501 2.068 1.00 90.50 88 ALA A CA 1
ATOM 667 C C . ALA A 1 88 ? -4.372 -15.036 1.334 1.00 90.50 88 ALA A C 1
ATOM 669 O O . ALA A 1 88 ? -4.335 -15.216 0.119 1.00 90.50 88 ALA A O 1
ATOM 670 N N . ARG A 1 89 ? -5.496 -15.216 2.040 1.00 92.31 89 ARG A N 1
ATOM 671 C CA . ARG A 1 89 ? -6.740 -15.728 1.455 1.00 92.31 89 ARG A CA 1
ATOM 672 C C . ARG A 1 89 ? -7.375 -14.766 0.450 1.00 92.31 89 ARG A C 1
ATOM 674 O O . ARG A 1 89 ? -7.901 -15.205 -0.572 1.00 92.31 89 ARG A O 1
ATOM 681 N N . ILE A 1 90 ? -7.338 -13.464 0.730 1.00 91.69 90 ILE A N 1
ATOM 682 C CA . ILE A 1 90 ? -7.809 -12.427 -0.199 1.00 91.69 90 ILE A CA 1
ATOM 683 C C . ILE A 1 90 ? -6.949 -12.445 -1.467 1.00 91.69 90 ILE A C 1
ATOM 685 O O . ILE A 1 90 ? -7.498 -12.475 -2.572 1.00 91.69 90 ILE A O 1
ATOM 689 N N . ARG A 1 91 ? -5.625 -12.539 -1.318 1.00 91.50 91 ARG A N 1
ATOM 690 C CA . ARG A 1 91 ? -4.698 -12.640 -2.449 1.00 91.50 91 ARG A CA 1
ATOM 691 C C . ARG A 1 91 ? -4.915 -13.913 -3.272 1.00 91.50 91 ARG A C 1
ATOM 693 O O . ARG A 1 91 ? -4.975 -13.848 -4.496 1.00 91.50 91 ARG A O 1
ATOM 700 N N . GLU A 1 92 ? -5.124 -15.060 -2.622 1.00 91.94 92 GLU A N 1
ATOM 701 C CA . GLU A 1 92 ? -5.485 -16.329 -3.281 1.00 91.94 92 GLU A CA 1
ATOM 702 C C . GLU A 1 92 ? -6.787 -16.231 -4.084 1.00 91.94 92 GLU A C 1
ATOM 704 O O . GLU A 1 92 ? -6.930 -16.892 -5.110 1.00 91.94 92 GLU A O 1
ATOM 709 N N . SER A 1 93 ? -7.736 -15.401 -3.640 1.00 92.69 93 SER A N 1
ATOM 710 C CA . SER A 1 93 ? -8.988 -15.155 -4.368 1.00 92.69 93 SER A CA 1
ATOM 711 C C . SER A 1 93 ? -8.825 -14.236 -5.590 1.00 92.69 93 SER A C 1
ATOM 713 O O . SER A 1 93 ? -9.801 -13.970 -6.289 1.00 92.69 93 SER A O 1
ATOM 715 N N . GLY A 1 94 ? -7.602 -13.764 -5.867 1.00 89.62 94 GLY A N 1
ATOM 716 C CA . GLY A 1 94 ? -7.272 -12.893 -6.997 1.00 89.62 94 GLY A CA 1
ATOM 717 C C . GLY A 1 94 ? -7.512 -11.405 -6.737 1.00 89.62 94 GLY A C 1
ATOM 718 O O . GLY A 1 94 ? -7.501 -10.613 -7.679 1.00 89.62 94 GLY A O 1
ATOM 719 N N . LEU A 1 95 ? -7.744 -11.012 -5.483 1.00 89.88 95 LEU A N 1
ATOM 720 C CA . LEU A 1 95 ? -7.881 -9.614 -5.083 1.00 89.88 95 LEU A CA 1
ATOM 721 C C . LEU A 1 95 ? -6.529 -9.062 -4.622 1.00 89.88 95 LEU A C 1
ATOM 723 O O . LEU A 1 95 ? -5.789 -9.741 -3.918 1.00 89.88 95 LEU A O 1
ATOM 727 N N . VAL A 1 96 ? -6.237 -7.814 -4.988 1.00 89.38 96 VAL A N 1
ATOM 728 C CA . VAL A 1 96 ? -4.995 -7.137 -4.593 1.00 89.38 96 VAL A CA 1
ATOM 729 C C . VAL A 1 96 ? -5.075 -6.698 -3.132 1.00 89.38 96 VAL A C 1
ATOM 731 O O . VAL A 1 96 ? -6.048 -6.057 -2.723 1.00 89.38 96 VAL A O 1
ATOM 734 N N . VAL A 1 97 ? -4.035 -6.999 -2.360 1.00 92.12 97 VAL A N 1
ATOM 735 C CA . VAL A 1 97 ? -3.916 -6.664 -0.940 1.00 92.12 97 VAL A CA 1
ATOM 736 C C . VAL A 1 97 ? -2.809 -5.638 -0.725 1.00 92.12 97 VAL A C 1
ATOM 738 O O . VAL A 1 97 ? -1.629 -5.915 -0.941 1.00 92.12 97 VAL A O 1
ATOM 741 N N . TYR A 1 98 ? -3.194 -4.463 -0.229 1.00 91.31 98 TYR A N 1
ATOM 742 C CA . TYR A 1 98 ? -2.265 -3.445 0.256 1.00 91.31 98 TYR A CA 1
ATOM 743 C C . TYR A 1 98 ? -2.173 -3.519 1.782 1.00 91.31 98 TYR A C 1
ATOM 745 O O . TYR A 1 98 ? -3.180 -3.346 2.470 1.00 91.31 98 TYR A O 1
ATOM 753 N N . GLY A 1 99 ? -0.975 -3.771 2.302 1.00 90.81 99 GLY A N 1
ATOM 754 C CA . GLY A 1 99 ? -0.671 -3.730 3.729 1.00 90.81 99 GLY A CA 1
ATOM 755 C C . GLY A 1 99 ? -0.112 -2.373 4.142 1.00 90.81 99 GLY A C 1
ATOM 756 O O . GLY A 1 99 ? 0.611 -1.733 3.379 1.00 90.81 99 GLY A O 1
ATOM 757 N N . PHE A 1 100 ? -0.432 -1.942 5.357 1.00 90.06 100 PHE A N 1
ATOM 758 C CA . PHE A 1 100 ? 0.116 -0.730 5.959 1.00 90.06 100 PHE A CA 1
ATOM 759 C C . PHE A 1 100 ? 0.559 -1.036 7.384 1.00 90.06 100 PHE A C 1
ATOM 761 O O . PHE A 1 100 ? -0.137 -1.764 8.093 1.00 90.06 100 PHE A O 1
ATOM 768 N N . GLY A 1 101 ? 1.685 -0.474 7.816 1.00 88.00 101 GLY A N 1
ATOM 769 C CA . GLY A 1 101 ? 2.154 -0.688 9.181 1.00 88.00 101 GLY A CA 1
ATOM 770 C C . GLY A 1 101 ? 3.469 -0.002 9.516 1.00 88.00 101 GLY A C 1
ATOM 771 O O . GLY A 1 101 ? 3.970 0.852 8.786 1.00 88.00 101 GLY A O 1
ATOM 772 N N . GLU A 1 102 ? 4.022 -0.382 10.660 1.00 85.62 102 GLU A N 1
ATOM 773 C CA . GLU A 1 102 ? 5.325 0.070 11.146 1.00 85.62 102 GLU A CA 1
ATOM 774 C C . GLU A 1 102 ? 6.397 -0.982 10.816 1.00 85.62 102 GLU A C 1
ATOM 776 O O . GLU A 1 102 ? 6.087 -2.130 10.512 1.00 85.62 102 GLU A O 1
ATOM 781 N N . HIS A 1 103 ? 7.679 -0.642 10.949 1.00 83.88 103 HIS A N 1
ATOM 782 C CA . HIS A 1 103 ? 8.777 -1.602 10.726 1.00 83.88 103 HIS A CA 1
ATOM 783 C C . HIS A 1 103 ? 8.763 -2.810 11.667 1.00 83.88 103 HIS A C 1
ATOM 785 O O . HIS A 1 103 ? 9.358 -3.843 11.370 1.00 83.88 103 HIS A O 1
ATOM 791 N N . LYS A 1 104 ? 8.071 -2.701 12.808 1.00 82.31 104 LYS A N 1
ATOM 792 C CA . LYS A 1 104 ? 7.882 -3.814 13.749 1.00 82.31 104 LYS A CA 1
ATOM 793 C C . LYS A 1 104 ? 6.841 -4.836 13.275 1.00 82.31 104 LYS A C 1
ATOM 795 O O . LYS A 1 104 ? 6.683 -5.865 13.925 1.00 82.31 104 LYS A O 1
ATOM 800 N N . THR A 1 105 ? 6.119 -4.554 12.188 1.00 84.75 105 THR A N 1
ATOM 801 C CA . THR A 1 105 ? 5.098 -5.453 11.650 1.00 84.75 105 THR A CA 1
ATOM 802 C C . THR A 1 105 ? 5.722 -6.802 11.252 1.00 84.75 105 THR A C 1
ATOM 804 O O . THR A 1 105 ? 6.765 -6.828 10.592 1.00 84.75 105 THR A O 1
ATOM 807 N N . PRO A 1 106 ? 5.109 -7.944 11.620 1.00 85.25 106 PRO A N 1
ATOM 808 C CA . PRO A 1 106 ? 5.680 -9.256 11.335 1.00 85.25 106 PRO A CA 1
ATOM 809 C C . PRO A 1 106 ? 5.899 -9.510 9.839 1.00 85.25 106 PRO A C 1
ATOM 811 O O . PRO A 1 106 ? 4.985 -9.360 9.025 1.00 85.25 106 PRO A O 1
ATOM 814 N N . LYS A 1 107 ? 7.092 -10.013 9.484 1.00 85.69 107 LYS A N 1
ATOM 815 C CA . LYS A 1 107 ? 7.440 -10.406 8.104 1.00 85.69 107 LYS A CA 1
ATOM 816 C C . LYS A 1 107 ? 6.386 -11.302 7.424 1.00 85.69 107 LYS A C 1
ATOM 818 O O . LYS A 1 107 ? 6.118 -11.066 6.248 1.00 85.69 107 LYS A O 1
ATOM 823 N N . PRO A 1 108 ? 5.749 -12.280 8.107 1.00 89.62 108 PRO A N 1
ATOM 824 C CA . PRO A 1 108 ? 4.690 -13.081 7.492 1.00 89.62 108 PRO A CA 1
ATOM 825 C C . PRO A 1 108 ? 3.519 -12.254 6.948 1.00 89.62 108 PRO A C 1
ATOM 827 O O . PRO A 1 108 ? 3.044 -12.540 5.850 1.00 89.62 108 PRO A O 1
ATOM 830 N N . PHE A 1 109 ? 3.090 -11.210 7.664 1.00 88.44 109 PHE A N 1
ATOM 831 C CA . PHE A 1 109 ? 2.008 -10.333 7.213 1.00 88.44 109 PHE A CA 1
ATOM 832 C C . PHE A 1 109 ? 2.436 -9.494 6.006 1.00 88.44 109 PHE A C 1
ATOM 834 O O . PHE A 1 109 ? 1.718 -9.425 5.008 1.00 88.44 109 PHE A O 1
ATOM 841 N N . VAL A 1 110 ? 3.647 -8.930 6.057 1.00 89.94 110 VAL A N 1
ATOM 842 C CA . VAL A 1 110 ? 4.241 -8.170 4.946 1.00 89.94 110 VAL A CA 1
ATOM 843 C C . VAL A 1 110 ? 4.274 -9.014 3.669 1.00 89.94 110 VAL A C 1
ATOM 845 O O . VAL A 1 110 ? 3.795 -8.584 2.622 1.00 89.94 110 VAL A O 1
ATOM 848 N N . SER A 1 111 ? 4.764 -10.254 3.758 1.00 90.00 111 SER A N 1
ATOM 849 C CA . SER A 1 111 ? 4.840 -11.182 2.621 1.00 90.00 111 SER A CA 1
ATOM 850 C C . SER A 1 111 ? 3.479 -11.708 2.141 1.00 90.00 111 SER A C 1
ATOM 852 O O . SER A 1 111 ? 3.389 -12.249 1.035 1.00 90.00 111 SER A O 1
ATOM 854 N N . ALA A 1 112 ? 2.418 -11.578 2.941 1.00 90.81 112 ALA A N 1
ATOM 855 C CA . ALA A 1 112 ? 1.054 -11.940 2.551 1.00 90.81 112 ALA A CA 1
ATOM 856 C C . ALA A 1 112 ? 0.362 -10.855 1.704 1.00 90.81 112 ALA A C 1
ATOM 858 O O . ALA A 1 112 ? -0.638 -11.148 1.050 1.00 90.81 112 ALA A O 1
ATOM 859 N N . CYS A 1 113 ? 0.906 -9.636 1.673 1.00 92.25 113 CYS A N 1
ATOM 860 C CA . CYS A 1 113 ? 0.402 -8.527 0.864 1.00 92.25 113 CYS A CA 1
ATOM 861 C C . CYS A 1 113 ? 1.000 -8.540 -0.555 1.00 92.25 113 CYS A C 1
ATOM 863 O O . CYS A 1 113 ? 2.031 -9.168 -0.801 1.00 92.25 113 CYS A O 1
ATOM 865 N N . ASP A 1 114 ? 0.363 -7.846 -1.499 1.00 92.31 114 ASP A N 1
ATOM 866 C CA . ASP A 1 114 ? 0.938 -7.557 -2.823 1.00 92.31 114 ASP A CA 1
ATOM 867 C C . ASP A 1 114 ? 1.861 -6.337 -2.778 1.00 92.31 114 ASP A C 1
ATOM 869 O O . ASP A 1 114 ? 2.863 -6.280 -3.485 1.00 92.31 114 ASP A O 1
ATOM 873 N N . LYS A 1 115 ? 1.531 -5.362 -1.929 1.00 91.94 115 LYS A N 1
ATOM 874 C CA . LYS A 1 115 ? 2.365 -4.200 -1.622 1.00 91.94 115 LYS A CA 1
ATOM 875 C C . LYS A 1 115 ? 2.181 -3.834 -0.157 1.00 91.94 115 LYS A C 1
ATOM 877 O O . LYS A 1 115 ? 1.056 -3.840 0.338 1.00 91.94 115 LYS A O 1
ATOM 882 N N . PHE A 1 116 ? 3.263 -3.490 0.521 1.00 92.62 116 PHE A N 1
ATOM 883 C CA . PHE A 1 116 ? 3.273 -3.064 1.909 1.00 92.62 116 PHE A CA 1
ATOM 884 C C . PHE A 1 116 ? 3.875 -1.660 2.009 1.00 92.62 116 PHE A C 1
ATOM 886 O O . PHE A 1 116 ? 4.938 -1.398 1.455 1.00 92.62 116 PHE A O 1
ATOM 893 N N . ILE A 1 117 ? 3.181 -0.737 2.673 1.00 91.19 117 ILE A N 1
ATOM 894 C CA . ILE A 1 117 ? 3.590 0.666 2.791 1.00 91.19 117 ILE A CA 1
ATOM 895 C C . ILE A 1 117 ? 3.784 1.003 4.266 1.00 91.19 117 ILE A C 1
ATOM 897 O O . ILE A 1 117 ? 2.840 0.965 5.057 1.00 91.19 117 ILE A O 1
ATOM 901 N N . TYR A 1 118 ? 5.010 1.375 4.629 1.00 90.56 118 TYR A N 1
ATOM 902 C CA . TYR A 1 118 ? 5.308 1.834 5.980 1.00 90.56 118 TYR A CA 1
ATOM 903 C C . TYR A 1 118 ? 4.721 3.224 6.248 1.00 90.56 118 TYR A C 1
ATOM 905 O O . TYR A 1 118 ? 4.683 4.076 5.359 1.00 90.56 118 TYR A O 1
ATOM 913 N N . PHE A 1 119 ? 4.285 3.479 7.484 1.00 87.94 119 PHE A N 1
ATOM 914 C CA . PHE A 1 119 ? 3.668 4.759 7.856 1.00 87.94 119 PHE A CA 1
ATOM 915 C C . PHE A 1 119 ? 4.579 5.977 7.643 1.00 87.94 119 PHE A C 1
ATOM 917 O O . PHE A 1 119 ? 4.084 7.044 7.288 1.00 87.94 119 PHE A O 1
ATOM 924 N N . GLU A 1 120 ? 5.896 5.818 7.769 1.00 85.81 120 GLU A N 1
ATOM 925 C CA . GLU A 1 120 ? 6.880 6.867 7.454 1.00 85.81 120 GLU A CA 1
ATOM 926 C C . GLU A 1 120 ? 6.813 7.332 5.989 1.00 85.81 120 GLU A C 1
ATOM 928 O O . GLU A 1 120 ? 7.026 8.505 5.692 1.00 85.81 120 GLU A O 1
ATOM 933 N N . ASN A 1 121 ? 6.429 6.436 5.075 1.00 87.00 121 ASN A N 1
ATOM 934 C CA . ASN A 1 121 ? 6.353 6.727 3.648 1.00 87.00 121 ASN A CA 1
ATOM 935 C C . ASN A 1 121 ? 5.047 7.438 3.268 1.00 87.00 121 ASN A C 1
ATOM 937 O O . ASN A 1 121 ? 4.946 7.980 2.166 1.00 87.00 121 ASN A O 1
ATOM 941 N N . LEU A 1 122 ? 4.043 7.460 4.154 1.00 84.00 122 LEU A N 1
ATOM 942 C CA . LEU A 1 122 ? 2.762 8.127 3.898 1.00 84.00 122 LEU A CA 1
ATOM 943 C C . LEU A 1 122 ? 2.876 9.655 3.926 1.00 84.00 122 LEU A C 1
ATOM 945 O O . LEU A 1 122 ? 2.099 10.328 3.256 1.00 84.00 122 LEU A O 1
ATOM 949 N N . ALA A 1 123 ? 3.828 10.189 4.695 1.00 68.50 123 ALA A N 1
ATOM 950 C CA . ALA A 1 123 ? 4.044 11.624 4.881 1.00 68.50 123 ALA A CA 1
ATOM 951 C C . ALA A 1 123 ? 5.099 12.214 3.932 1.00 68.50 123 ALA A C 1
ATOM 953 O O . ALA A 1 123 ? 5.440 13.388 4.058 1.00 68.50 123 ALA A O 1
ATOM 954 N N . TYR A 1 124 ? 5.633 11.409 3.007 1.00 61.38 124 TYR A N 1
ATOM 955 C CA . TYR A 1 124 ? 6.605 11.872 2.021 1.00 61.38 124 TYR A CA 1
ATOM 956 C C . TYR A 1 124 ? 5.89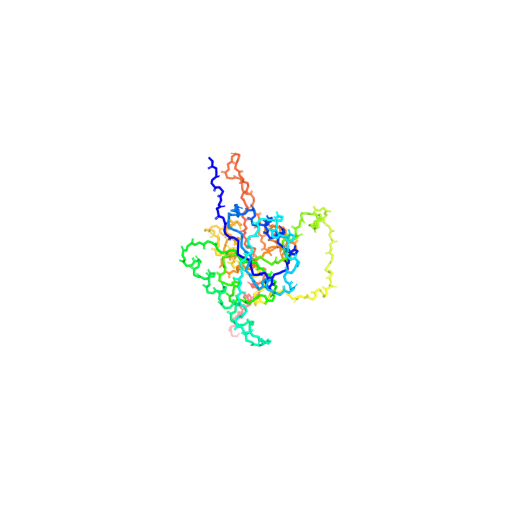0 12.744 0.979 1.00 61.38 124 TYR A C 1
ATOM 958 O O . TYR A 1 124 ? 5.466 12.272 -0.077 1.00 61.38 124 TYR A O 1
ATOM 966 N N . ASP A 1 125 ? 5.681 14.005 1.343 1.00 52.75 125 ASP A N 1
ATOM 967 C CA . ASP A 1 125 ? 5.176 15.058 0.472 1.00 52.75 125 ASP A CA 1
ATOM 968 C C . ASP A 1 125 ? 6.330 15.615 -0.375 1.00 52.75 125 ASP A C 1
ATOM 970 O O . ASP A 1 125 ? 7.498 15.586 0.033 1.00 52.75 125 ASP A O 1
ATOM 974 N N . GLU A 1 126 ? 6.017 16.128 -1.563 1.00 49.44 126 GLU A N 1
ATOM 975 C CA . GLU A 1 126 ? 7.010 16.608 -2.538 1.00 49.44 126 GLU A CA 1
ATOM 976 C C . GLU A 1 126 ? 7.921 17.726 -1.985 1.00 49.44 126 GLU A C 1
ATOM 978 O O . GLU A 1 126 ? 9.004 17.945 -2.520 1.00 49.44 126 GLU A O 1
ATOM 983 N N . GLN A 1 127 ? 7.542 18.401 -0.891 1.00 46.28 127 GLN A N 1
ATOM 984 C CA . GLN A 1 127 ? 8.326 19.483 -0.281 1.00 46.28 127 GLN A CA 1
ATOM 985 C C . GLN A 1 127 ? 9.550 19.033 0.538 1.00 46.28 127 GLN A C 1
ATOM 987 O O . GLN A 1 127 ? 10.428 19.859 0.782 1.00 46.28 127 GLN A O 1
ATOM 992 N N . LEU A 1 128 ? 9.633 17.771 0.977 1.00 50.97 128 LEU A N 1
ATOM 993 C CA . LEU A 1 128 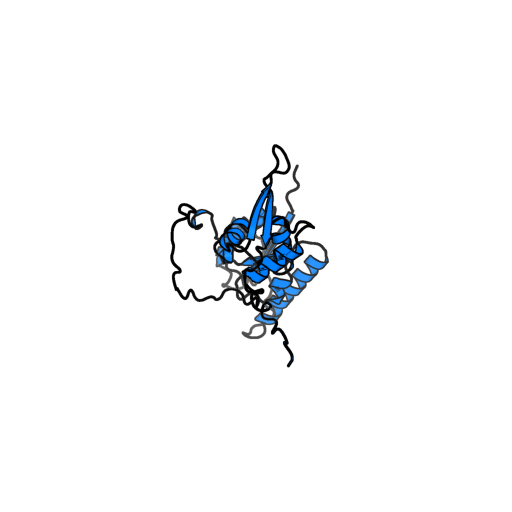? 10.820 17.240 1.677 1.00 50.97 128 LEU A CA 1
ATOM 994 C C . LEU A 1 128 ? 11.814 16.562 0.725 1.00 50.97 128 LEU A C 1
ATOM 996 O O . LEU A 1 128 ? 12.903 16.172 1.149 1.00 50.97 128 LEU A O 1
ATOM 1000 N N . ALA A 1 129 ? 11.466 16.434 -0.559 1.00 44.88 129 ALA A N 1
ATOM 1001 C CA . ALA A 1 129 ? 12.410 16.002 -1.572 1.00 44.88 129 ALA A CA 1
ATOM 1002 C C . ALA A 1 129 ? 13.482 17.085 -1.728 1.00 44.88 129 ALA A C 1
ATOM 1004 O O . ALA A 1 129 ? 13.188 18.222 -2.096 1.00 44.88 129 ALA A O 1
ATOM 1005 N N . VAL A 1 130 ? 14.728 16.723 -1.421 1.00 43.25 130 VAL A N 1
ATOM 1006 C CA . VAL A 1 130 ? 15.901 17.574 -1.632 1.00 43.25 130 VAL A CA 1
ATOM 1007 C C . VAL A 1 130 ? 15.817 18.157 -3.051 1.00 43.25 130 VAL A C 1
ATOM 1009 O O . VAL A 1 130 ? 15.739 17.371 -4.003 1.00 43.25 130 VAL A O 1
ATOM 1012 N N . PRO A 1 131 ? 15.798 19.493 -3.227 1.00 38.69 131 PRO A N 1
ATOM 1013 C CA . PRO A 1 131 ? 15.751 20.089 -4.552 1.00 38.69 131 PRO A CA 1
ATOM 1014 C C . PRO A 1 131 ? 16.937 19.578 -5.366 1.00 38.69 131 PRO A C 1
ATOM 1016 O O . PRO A 1 131 ? 18.093 19.818 -5.019 1.00 38.69 131 PRO A O 1
ATOM 1019 N N . GLN A 1 132 ? 16.658 18.850 -6.447 1.00 48.66 132 GLN A N 1
ATOM 1020 C CA . GLN A 1 132 ? 17.670 18.483 -7.431 1.00 48.66 132 GLN A CA 1
ATOM 1021 C C . GLN A 1 132 ? 18.046 19.719 -8.261 1.00 48.66 132 GLN A C 1
ATOM 1023 O O . GLN A 1 132 ? 17.736 19.807 -9.442 1.00 48.66 132 GLN A O 1
ATOM 1028 N N . GLU A 1 133 ? 18.737 20.668 -7.638 1.00 37.06 133 GLU A N 1
ATOM 1029 C CA . GLU A 1 133 ? 19.467 21.747 -8.303 1.00 37.06 133 GLU A CA 1
ATOM 1030 C C . GLU A 1 133 ? 20.845 21.888 -7.657 1.00 37.06 133 GLU A C 1
ATOM 1032 O O . GLU A 1 133 ? 21.102 22.757 -6.834 1.00 37.06 133 GLU A O 1
ATOM 1037 N N . SER A 1 134 ? 21.730 20.955 -7.998 1.00 33.31 134 SER A N 1
ATOM 1038 C CA . SER A 1 134 ? 23.164 21.174 -8.240 1.00 33.31 134 SER A CA 1
ATOM 1039 C C . SER A 1 134 ? 23.863 19.819 -8.251 1.00 33.31 134 SER A C 1
ATOM 1041 O O . SER A 1 134 ? 24.236 19.244 -7.233 1.00 33.31 134 SER A O 1
ATOM 1043 N N . ALA A 1 135 ? 24.072 19.300 -9.456 1.00 43.78 135 ALA A N 1
ATOM 1044 C CA . ALA A 1 135 ? 25.134 18.340 -9.692 1.00 43.78 135 ALA A CA 1
ATOM 1045 C C . ALA A 1 135 ? 26.480 19.068 -9.523 1.00 43.78 135 ALA A C 1
ATOM 1047 O O . ALA A 1 135 ? 27.070 19.511 -10.503 1.00 43.78 135 ALA A O 1
ATOM 1048 N N . ALA A 1 136 ? 26.935 19.247 -8.283 1.00 37.53 136 ALA A N 1
ATOM 1049 C CA . ALA A 1 136 ? 28.308 19.622 -7.971 1.00 37.53 136 ALA A CA 1
ATOM 1050 C C . ALA A 1 136 ? 28.646 19.265 -6.514 1.00 37.53 136 ALA A C 1
ATOM 1052 O O . ALA A 1 136 ? 28.253 19.961 -5.589 1.00 37.53 136 ALA A O 1
ATOM 1053 N N . ILE A 1 137 ? 29.430 18.192 -6.372 1.00 41.56 137 ILE A N 1
ATOM 1054 C CA . ILE A 1 137 ? 30.345 17.906 -5.258 1.00 41.56 137 ILE A CA 1
ATOM 1055 C C . ILE A 1 137 ? 29.692 17.889 -3.866 1.00 41.56 137 ILE A C 1
ATOM 1057 O O . ILE A 1 137 ? 29.714 18.871 -3.131 1.00 41.56 137 ILE A O 1
ATOM 1061 N N . VAL A 1 138 ? 29.235 16.708 -3.451 1.00 34.97 138 VAL A N 1
ATOM 1062 C CA . VAL A 1 138 ? 29.253 16.348 -2.030 1.00 34.97 138 VAL A CA 1
ATOM 1063 C C . VAL A 1 138 ? 30.200 15.162 -1.903 1.00 34.97 138 VAL A C 1
ATOM 1065 O O . VAL A 1 138 ? 29.934 14.083 -2.430 1.00 34.97 138 VAL A O 1
ATOM 1068 N N . GLU A 1 139 ? 31.360 15.410 -1.296 1.00 30.78 139 GLU A N 1
ATOM 1069 C CA . GLU A 1 139 ? 32.243 14.366 -0.774 1.00 30.78 139 GLU A CA 1
ATOM 1070 C C . GLU A 1 139 ? 31.474 13.451 0.196 1.00 30.78 139 GLU A C 1
ATOM 1072 O O . GLU A 1 139 ? 30.451 13.875 0.747 1.00 30.78 139 GLU A O 1
ATOM 1077 N N . PRO A 1 140 ? 31.917 12.194 0.395 1.00 34.50 140 PRO A N 1
ATOM 1078 C CA . PRO A 1 140 ? 31.163 11.235 1.184 1.00 34.50 140 PRO A CA 1
ATOM 1079 C C . PRO A 1 140 ? 31.137 11.707 2.638 1.00 34.50 140 PRO A C 1
ATOM 1081 O O . PRO A 1 140 ? 32.150 11.669 3.332 1.00 34.50 140 PRO A O 1
ATOM 1084 N N . LEU A 1 141 ? 29.975 12.180 3.095 1.00 33.56 141 LEU A N 1
ATOM 1085 C CA . LEU A 1 141 ? 29.752 12.384 4.516 1.00 33.56 141 LEU A CA 1
ATOM 1086 C C . LEU A 1 141 ? 29.664 11.004 5.167 1.00 33.56 141 LEU A C 1
ATOM 1088 O O . LEU A 1 141 ? 28.630 10.337 5.114 1.00 33.56 141 LEU A O 1
ATOM 1092 N N . ASP A 1 142 ? 30.765 10.614 5.801 1.00 36.53 142 ASP A N 1
ATOM 1093 C CA . ASP A 1 142 ? 30.768 9.714 6.942 1.00 36.53 142 ASP A CA 1
ATOM 1094 C C . ASP A 1 142 ? 29.804 10.271 7.994 1.00 36.53 142 ASP A C 1
ATOM 1096 O O . ASP A 1 142 ? 30.148 11.129 8.809 1.00 36.53 142 ASP A O 1
ATOM 1100 N N . GLN A 1 143 ? 28.564 9.800 7.960 1.00 36.47 143 GLN A N 1
ATOM 1101 C CA . GLN A 1 143 ? 27.674 9.854 9.102 1.00 36.47 143 GLN A CA 1
ATOM 1102 C C . GLN A 1 143 ? 27.001 8.502 9.239 1.00 36.47 143 GLN A C 1
ATOM 1104 O O . GLN A 1 143 ? 26.209 8.076 8.398 1.00 36.47 143 GLN A O 1
ATOM 1109 N N . GLU A 1 144 ? 27.347 7.847 10.342 1.00 34.34 144 GLU A N 1
ATOM 1110 C CA . GLU A 1 144 ? 26.617 6.759 10.970 1.00 34.34 144 GLU A CA 1
ATOM 1111 C C . GLU A 1 144 ? 25.168 7.196 11.242 1.00 34.34 144 GLU A C 1
ATOM 1113 O O . GLU A 1 144 ? 24.768 7.509 12.361 1.00 34.34 144 GLU A O 1
ATOM 1118 N N . ALA A 1 145 ? 24.348 7.231 10.199 1.00 34.50 145 ALA A N 1
ATOM 1119 C CA . ALA A 1 145 ? 22.910 7.187 10.335 1.00 34.50 145 ALA A CA 1
ATOM 1120 C C . ALA A 1 145 ? 22.563 5.729 10.619 1.00 34.50 145 ALA A C 1
ATOM 1122 O O . ALA A 1 145 ? 22.569 4.892 9.718 1.00 34.50 145 ALA A O 1
ATOM 1123 N N . SER A 1 146 ? 22.341 5.436 11.900 1.00 36.88 146 SER A N 1
ATOM 1124 C CA . SER A 1 146 ? 21.767 4.203 12.438 1.00 36.88 146 SER A CA 1
ATOM 1125 C C . SER A 1 146 ? 20.776 3.553 11.465 1.00 36.88 146 SER A C 1
ATOM 1127 O O . SER A 1 146 ? 19.584 3.872 11.438 1.00 36.88 146 SER A O 1
ATOM 1129 N N . SER A 1 147 ? 21.303 2.637 10.655 1.00 36.78 147 SER A N 1
ATOM 1130 C CA . SER A 1 147 ? 20.584 1.863 9.658 1.00 36.78 147 SER A CA 1
ATOM 1131 C C . SER A 1 147 ? 19.791 0.784 10.380 1.00 36.78 147 SER A C 1
ATOM 1133 O O . SER A 1 147 ? 20.201 -0.362 10.532 1.00 36.78 147 SER A O 1
ATOM 1135 N N . SER A 1 148 ? 18.602 1.154 10.840 1.00 34.91 148 SER A N 1
ATOM 1136 C CA . SER A 1 148 ? 17.540 0.172 11.076 1.00 34.91 148 SER A CA 1
ATOM 1137 C C . SER A 1 148 ? 16.731 -0.070 9.796 1.00 34.91 148 SER A C 1
ATOM 1139 O O . SER A 1 148 ? 15.552 -0.400 9.836 1.00 34.91 148 SER A O 1
ATOM 1141 N N . THR A 1 149 ? 17.376 0.075 8.636 1.00 41.28 149 THR A N 1
ATOM 1142 C CA . THR A 1 149 ? 16.814 -0.236 7.329 1.00 41.28 149 THR A CA 1
ATOM 1143 C C . THR A 1 149 ? 16.900 -1.740 7.086 1.00 41.28 149 THR A C 1
ATOM 1145 O O . THR A 1 149 ? 17.975 -2.318 6.978 1.00 41.28 149 THR A O 1
ATOM 1148 N N . VAL A 1 150 ? 15.723 -2.367 7.062 1.00 46.75 150 VAL A N 1
ATOM 1149 C CA . VAL A 1 150 ? 15.369 -3.592 6.330 1.00 46.75 150 VAL A CA 1
ATOM 1150 C C . VAL A 1 150 ? 16.491 -4.637 6.233 1.00 46.75 150 VAL A C 1
ATOM 1152 O O . VAL A 1 150 ? 17.319 -4.622 5.327 1.00 46.75 150 VAL A O 1
ATOM 1155 N N . LYS A 1 151 ? 16.446 -5.647 7.114 1.00 40.19 151 LYS A N 1
ATOM 1156 C CA . LYS A 1 151 ? 17.122 -6.940 6.895 1.00 40.19 151 LYS A CA 1
ATOM 1157 C C . LYS A 1 151 ? 16.475 -7.687 5.720 1.00 40.19 151 LYS A C 1
ATOM 1159 O O . LYS A 1 151 ? 15.776 -8.689 5.921 1.00 40.19 151 LYS A O 1
ATOM 1164 N N . SER A 1 152 ? 16.668 -7.179 4.512 1.00 49.84 152 SER A N 1
ATOM 1165 C CA . SER A 1 152 ? 16.890 -8.000 3.334 1.00 49.84 152 SER A CA 1
ATOM 1166 C C . SER A 1 152 ? 18.395 -8.233 3.289 1.00 49.84 152 SER A C 1
ATOM 1168 O O . SER A 1 152 ? 19.149 -7.278 3.136 1.00 49.84 152 SER A O 1
ATOM 1170 N N . ASP A 1 153 ? 18.855 -9.478 3.422 1.00 58.41 153 ASP A N 1
ATOM 1171 C CA . ASP A 1 153 ? 20.291 -9.830 3.438 1.00 58.41 153 ASP A CA 1
ATOM 1172 C C . ASP A 1 153 ? 21.013 -9.544 2.094 1.00 58.41 153 ASP A C 1
ATOM 1174 O O . ASP A 1 153 ? 22.142 -9.973 1.859 1.00 58.41 153 ASP A O 1
ATOM 1178 N N . ILE A 1 154 ? 20.350 -8.835 1.176 1.00 72.44 154 ILE A N 1
ATOM 1179 C CA . ILE A 1 154 ? 20.783 -8.532 -0.180 1.00 72.44 154 ILE A CA 1
ATOM 1180 C C . ILE A 1 154 ? 20.989 -7.013 -0.283 1.00 72.44 154 ILE A C 1
ATOM 1182 O O . ILE A 1 154 ? 20.029 -6.263 -0.106 1.00 72.44 154 ILE A O 1
ATOM 1186 N N . PRO A 1 155 ? 22.205 -6.542 -0.615 1.00 87.06 155 PRO A N 1
ATOM 1187 C CA . PRO A 1 155 ? 22.460 -5.127 -0.871 1.00 87.06 155 PRO A CA 1
ATOM 1188 C C . PRO A 1 155 ? 21.528 -4.560 -1.953 1.00 87.06 155 PRO A C 1
ATOM 1190 O O . PRO A 1 155 ? 21.284 -5.224 -2.964 1.00 87.06 155 PRO A O 1
ATOM 1193 N N . LEU A 1 156 ? 21.063 -3.317 -1.783 1.00 87.31 156 LEU A N 1
ATOM 1194 C CA . LEU A 1 156 ? 20.131 -2.643 -2.702 1.00 87.31 156 LEU A CA 1
ATOM 1195 C C . LEU A 1 156 ? 20.584 -2.722 -4.168 1.00 87.31 156 LEU A C 1
ATOM 1197 O O . LEU A 1 156 ? 19.794 -3.045 -5.051 1.00 87.31 156 LEU A O 1
ATOM 1201 N N . GLU A 1 157 ? 21.865 -2.477 -4.440 1.00 88.38 157 GLU A N 1
ATOM 1202 C CA . GLU A 1 157 ? 22.403 -2.560 -5.801 1.00 88.38 157 GLU A CA 1
ATOM 1203 C C . GLU A 1 157 ? 22.244 -3.955 -6.408 1.00 88.38 157 GLU A C 1
ATOM 1205 O O . GLU A 1 157 ? 21.920 -4.099 -7.587 1.00 88.38 157 GLU A O 1
ATOM 1210 N N . ARG A 1 158 ? 22.454 -4.999 -5.601 1.00 89.69 158 ARG A N 1
ATOM 1211 C CA . ARG A 1 158 ? 22.293 -6.386 -6.035 1.00 89.69 158 ARG A CA 1
ATOM 1212 C C . ARG A 1 158 ? 20.825 -6.693 -6.310 1.00 89.69 158 ARG A C 1
ATOM 1214 O O . ARG A 1 158 ? 20.539 -7.310 -7.333 1.00 89.69 158 ARG A O 1
ATOM 1221 N N . LEU A 1 159 ? 19.918 -6.223 -5.454 1.00 90.94 159 LEU A N 1
ATOM 1222 C CA . LEU A 1 159 ? 18.476 -6.332 -5.668 1.00 90.94 159 LEU A CA 1
ATOM 1223 C C . LEU A 1 159 ? 18.061 -5.690 -7.001 1.00 90.94 159 LEU A C 1
ATOM 1225 O O . LEU A 1 159 ? 17.431 -6.341 -7.834 1.00 90.94 159 LEU A O 1
ATOM 1229 N N . LEU A 1 160 ? 18.462 -4.435 -7.227 1.00 91.94 160 LEU A N 1
ATOM 1230 C CA . LEU A 1 160 ? 18.135 -3.699 -8.449 1.00 91.94 160 LEU A CA 1
ATOM 1231 C C . LEU A 1 160 ? 18.716 -4.384 -9.691 1.00 91.94 160 LEU A C 1
ATOM 1233 O O . LEU A 1 160 ? 18.026 -4.505 -10.698 1.00 91.94 160 LEU A O 1
ATOM 1237 N N . ARG A 1 161 ? 19.955 -4.889 -9.623 1.00 92.56 161 ARG A N 1
ATOM 1238 C CA . ARG A 1 161 ? 20.578 -5.624 -10.736 1.00 92.56 161 ARG A CA 1
ATOM 1239 C C . ARG A 1 161 ? 19.824 -6.907 -11.063 1.00 92.56 161 ARG A C 1
ATOM 1241 O O . ARG A 1 161 ? 19.555 -7.150 -12.233 1.00 92.56 161 ARG A O 1
ATOM 1248 N N . MET A 1 162 ? 19.454 -7.692 -10.051 1.00 91.50 162 MET A N 1
ATOM 1249 C CA . MET A 1 162 ? 18.666 -8.915 -10.238 1.00 91.50 162 MET A CA 1
ATOM 1250 C C . MET A 1 162 ? 17.304 -8.618 -10.872 1.00 91.50 162 MET A C 1
ATOM 1252 O O . MET A 1 162 ? 16.866 -9.350 -11.755 1.00 91.50 162 MET A O 1
ATOM 1256 N N . ALA A 1 163 ? 16.641 -7.542 -10.445 1.00 92.69 163 ALA A N 1
ATOM 1257 C CA . ALA A 1 163 ? 15.342 -7.161 -10.984 1.00 92.69 163 ALA A CA 1
ATOM 1258 C C . ALA A 1 163 ? 15.415 -6.610 -12.414 1.00 92.69 163 ALA A C 1
ATOM 1260 O O . ALA A 1 163 ? 14.532 -6.905 -13.215 1.00 92.69 163 ALA A O 1
ATOM 1261 N N . VAL A 1 164 ? 16.452 -5.829 -12.736 1.00 93.56 164 VAL A N 1
ATOM 1262 C CA . VAL A 1 164 ? 16.711 -5.367 -14.107 1.00 93.56 164 VAL A CA 1
ATOM 1263 C C . VAL A 1 164 ? 16.973 -6.562 -15.010 1.00 93.56 164 VAL A C 1
ATOM 1265 O O . VAL A 1 164 ? 16.269 -6.709 -15.996 1.00 93.56 164 VAL A O 1
ATOM 1268 N N . GLU A 1 165 ? 17.883 -7.458 -14.629 1.00 92.06 165 GLU A N 1
ATOM 1269 C CA . GLU A 1 165 ? 18.214 -8.652 -15.415 1.00 92.06 165 GLU A CA 1
ATOM 1270 C C . GLU A 1 165 ? 16.983 -9.524 -15.700 1.00 92.06 165 GLU A C 1
ATOM 1272 O O . GLU A 1 165 ? 16.755 -9.931 -16.833 1.00 92.06 165 GLU A O 1
ATOM 1277 N N . ALA A 1 166 ? 16.140 -9.755 -14.691 1.00 91.62 166 ALA A N 1
ATOM 1278 C CA . ALA A 1 166 ? 14.924 -10.553 -14.842 1.00 91.62 166 ALA A CA 1
ATOM 1279 C C . ALA A 1 166 ? 13.850 -9.896 -15.732 1.00 91.62 166 ALA A C 1
ATOM 1281 O O . ALA A 1 166 ? 12.949 -10.583 -16.214 1.00 91.62 166 ALA A O 1
ATOM 1282 N N . ALA A 1 167 ? 13.908 -8.575 -15.920 1.00 92.69 167 ALA A N 1
ATOM 1283 C CA . ALA A 1 167 ? 12.952 -7.803 -16.713 1.00 92.69 167 ALA A CA 1
ATOM 1284 C C . ALA A 1 167 ? 13.530 -7.292 -18.046 1.00 92.69 167 ALA A C 1
ATOM 1286 O O . ALA A 1 167 ? 12.824 -6.574 -18.767 1.00 92.69 167 ALA A O 1
ATOM 1287 N N . SER A 1 168 ? 14.786 -7.631 -18.350 1.00 93.62 168 SER A N 1
ATOM 1288 C CA . SER A 1 168 ? 15.475 -7.271 -19.588 1.00 93.62 168 SER A CA 1
ATOM 1289 C C . SER A 1 168 ? 14.900 -8.011 -20.794 1.00 93.62 168 SER A C 1
ATOM 1291 O O . SER A 1 168 ? 14.463 -9.158 -20.694 1.00 93.62 168 SER A O 1
ATOM 1293 N N . ASP A 1 169 ? 14.902 -7.339 -21.941 1.00 90.94 169 ASP A N 1
ATOM 1294 C CA . ASP A 1 169 ? 14.681 -7.945 -23.253 1.00 90.94 169 ASP A CA 1
ATOM 1295 C C . ASP A 1 169 ? 15.965 -8.588 -23.818 1.00 90.94 169 ASP A C 1
ATOM 1297 O O . ASP A 1 169 ? 17.015 -8.597 -23.171 1.00 90.94 169 ASP A O 1
ATOM 1301 N N . ASP A 1 170 ? 15.887 -9.115 -25.044 1.00 89.31 170 ASP A N 1
ATOM 1302 C CA . ASP A 1 170 ? 17.016 -9.753 -25.739 1.00 89.31 170 ASP A CA 1
ATOM 1303 C C . ASP A 1 170 ? 18.200 -8.791 -25.983 1.00 89.31 170 ASP A C 1
ATOM 1305 O O . ASP A 1 170 ? 19.335 -9.230 -26.175 1.00 89.31 170 ASP A O 1
ATOM 1309 N N . GLU A 1 171 ? 17.964 -7.475 -25.952 1.00 87.19 171 GLU A N 1
ATOM 1310 C CA . GLU A 1 171 ? 18.996 -6.438 -26.081 1.00 87.19 171 GLU A CA 1
ATOM 1311 C C . GLU A 1 171 ? 19.593 -6.022 -24.721 1.00 87.19 171 GLU A C 1
ATOM 1313 O O . GLU A 1 171 ? 20.503 -5.185 -24.653 1.00 87.19 171 GLU A O 1
ATOM 1318 N N . GLY A 1 172 ? 19.100 -6.607 -23.626 1.00 89.19 172 GLY A N 1
ATOM 1319 C CA . GLY A 1 172 ? 19.522 -6.319 -22.260 1.00 89.19 172 GLY A CA 1
ATOM 1320 C C . GLY A 1 172 ? 18.906 -5.048 -21.672 1.00 89.19 172 GLY A C 1
ATOM 1321 O O . GLY A 1 172 ? 19.410 -4.550 -20.663 1.00 89.19 172 GLY A O 1
ATOM 1322 N N . TRP A 1 173 ? 17.861 -4.484 -22.284 1.00 93.69 173 TRP A N 1
ATOM 1323 C CA . TRP A 1 173 ? 17.148 -3.319 -21.763 1.00 93.69 173 TRP A CA 1
ATOM 1324 C C . TRP A 1 173 ? 15.889 -3.741 -21.011 1.00 93.69 173 TRP A C 1
ATOM 1326 O O . TRP A 1 173 ? 15.030 -4.448 -21.528 1.00 93.69 173 TRP A O 1
ATOM 1336 N N . ALA A 1 174 ? 15.728 -3.241 -19.790 1.00 95.00 174 ALA A N 1
ATOM 1337 C CA . ALA A 1 174 ? 14.550 -3.496 -18.977 1.00 95.00 174 ALA A CA 1
ATOM 1338 C C . ALA A 1 174 ? 13.672 -2.248 -18.889 1.00 95.00 174 ALA A C 1
ATOM 1340 O O . ALA A 1 174 ? 14.141 -1.161 -18.549 1.00 95.00 174 ALA A O 1
ATOM 1341 N N . ASN A 1 175 ? 12.371 -2.394 -19.143 1.00 94.56 175 ASN A N 1
ATOM 1342 C CA . ASN A 1 175 ? 11.409 -1.322 -18.882 1.00 94.56 175 ASN A CA 1
ATOM 1343 C C . ASN A 1 175 ? 11.295 -1.101 -17.368 1.00 94.56 175 ASN A C 1
ATOM 1345 O O . ASN A 1 175 ? 10.909 -2.012 -16.633 1.00 94.56 175 ASN A O 1
ATOM 1349 N N . LEU A 1 176 ? 11.561 0.118 -16.902 1.00 93.31 176 LEU A N 1
ATOM 1350 C CA . LEU A 1 176 ? 11.639 0.426 -15.477 1.00 93.31 176 LEU A CA 1
ATOM 1351 C C . LEU A 1 176 ? 10.320 0.180 -14.724 1.00 93.31 176 LEU A C 1
ATOM 1353 O O . LEU A 1 176 ? 10.341 -0.197 -13.554 1.00 93.31 176 LEU A O 1
ATOM 1357 N N . ALA A 1 177 ? 9.169 0.327 -15.385 1.00 91.06 177 ALA A N 1
ATOM 1358 C CA . ALA A 1 177 ? 7.881 -0.015 -14.784 1.00 91.06 177 ALA A CA 1
ATOM 1359 C C . ALA A 1 177 ? 7.756 -1.529 -14.537 1.00 91.06 177 ALA A C 1
ATOM 1361 O O . ALA A 1 177 ? 7.259 -1.944 -13.490 1.00 91.06 177 ALA A O 1
ATOM 1362 N N . LYS A 1 178 ? 8.262 -2.361 -15.462 1.00 93.00 178 LYS A N 1
ATOM 1363 C CA . LYS A 1 178 ? 8.322 -3.822 -15.280 1.00 93.00 178 LYS A CA 1
ATOM 1364 C C . LYS A 1 178 ? 9.310 -4.205 -14.180 1.00 93.00 178 LYS A C 1
ATOM 1366 O O . LYS A 1 178 ? 8.997 -5.080 -13.381 1.00 93.00 178 LYS A O 1
ATOM 1371 N N . VAL A 1 179 ? 10.456 -3.522 -14.106 1.00 94.25 179 VAL A N 1
ATOM 1372 C CA . VAL A 1 179 ? 11.442 -3.698 -13.026 1.00 94.25 179 VAL A CA 1
ATOM 1373 C C . VAL A 1 179 ? 10.797 -3.412 -11.672 1.00 94.25 179 VAL A C 1
ATOM 1375 O O . VAL A 1 179 ? 10.870 -4.248 -10.777 1.00 94.25 179 VAL A O 1
ATOM 1378 N N . GLY A 1 180 ? 10.103 -2.279 -11.532 1.00 92.31 180 GLY A N 1
ATOM 1379 C CA . GLY A 1 180 ? 9.385 -1.935 -10.304 1.00 92.31 180 GLY A CA 1
ATOM 1380 C C . GLY A 1 180 ? 8.349 -2.991 -9.917 1.00 92.31 180 GLY A C 1
ATOM 1381 O O . GLY A 1 180 ? 8.357 -3.462 -8.784 1.00 92.31 180 GLY A O 1
ATOM 1382 N N . ALA A 1 181 ? 7.524 -3.436 -10.869 1.00 91.00 181 ALA A N 1
ATOM 1383 C CA . ALA A 1 181 ? 6.548 -4.502 -10.632 1.00 91.00 181 ALA A CA 1
ATOM 1384 C C . ALA A 1 181 ? 7.207 -5.826 -10.198 1.00 91.00 181 ALA A C 1
ATOM 1386 O O . ALA A 1 181 ? 6.688 -6.524 -9.328 1.00 91.00 181 ALA A O 1
ATOM 1387 N N . HIS A 1 182 ? 8.363 -6.163 -10.775 1.00 92.44 182 HIS A N 1
ATOM 1388 C CA . HIS A 1 182 ? 9.128 -7.347 -10.403 1.00 92.44 182 HIS A CA 1
ATOM 1389 C C . HIS A 1 182 ? 9.700 -7.239 -8.981 1.00 92.44 182 HIS A C 1
ATOM 1391 O O . HIS A 1 182 ? 9.607 -8.202 -8.220 1.00 92.44 182 HIS A O 1
ATOM 1397 N N . ILE A 1 183 ? 10.232 -6.071 -8.597 1.00 93.00 183 ILE A N 1
ATOM 1398 C CA . ILE A 1 183 ? 10.726 -5.828 -7.234 1.00 93.00 183 ILE A CA 1
ATOM 1399 C C . ILE A 1 183 ? 9.581 -5.959 -6.234 1.00 93.00 183 ILE A C 1
ATOM 1401 O O . ILE A 1 183 ? 9.700 -6.750 -5.308 1.00 93.00 183 ILE A O 1
ATOM 1405 N N . THR A 1 184 ? 8.459 -5.264 -6.444 1.00 90.94 184 THR A N 1
ATOM 1406 C CA . THR A 1 184 ? 7.309 -5.306 -5.525 1.00 90.94 184 THR A CA 1
ATOM 1407 C C . THR A 1 184 ? 6.738 -6.718 -5.377 1.00 90.94 184 THR A C 1
ATOM 1409 O O . THR A 1 184 ? 6.337 -7.109 -4.288 1.00 90.94 184 THR A O 1
ATOM 1412 N N . ARG A 1 185 ? 6.765 -7.536 -6.437 1.00 89.12 185 ARG A N 1
ATOM 1413 C CA . ARG A 1 185 ? 6.323 -8.936 -6.359 1.00 89.12 185 ARG A CA 1
ATOM 1414 C C . ARG A 1 185 ? 7.228 -9.810 -5.483 1.00 89.12 185 ARG A C 1
ATOM 1416 O O . ARG A 1 185 ? 6.737 -10.760 -4.879 1.00 89.12 185 ARG A O 1
ATOM 1423 N N . GLN A 1 186 ? 8.532 -9.544 -5.457 1.00 89.56 186 GLN A N 1
ATOM 1424 C CA . GLN A 1 186 ? 9.486 -10.301 -4.636 1.00 89.56 186 GLN A CA 1
ATOM 1425 C C . GLN A 1 186 ? 9.626 -9.726 -3.221 1.00 89.56 186 GLN A C 1
ATOM 1427 O O . GLN A 1 186 ? 9.799 -10.477 -2.265 1.00 89.56 186 GLN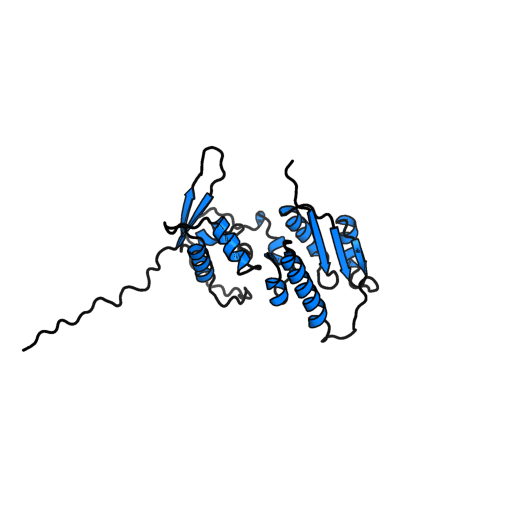 A O 1
ATOM 1432 N N . PHE A 1 187 ? 9.525 -8.405 -3.101 1.00 91.88 187 PHE A N 1
ATOM 1433 C CA . PHE A 1 187 ? 9.705 -7.622 -1.886 1.00 91.88 187 PHE A CA 1
ATOM 1434 C C . PHE A 1 187 ? 8.536 -6.635 -1.768 1.00 91.88 187 P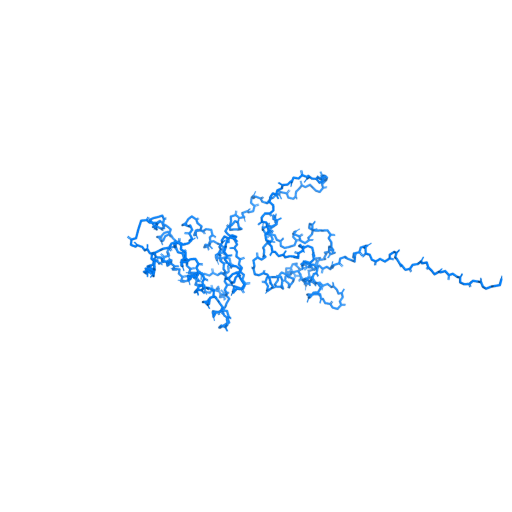HE A C 1
ATOM 1436 O O . PHE A 1 187 ? 8.644 -5.495 -2.232 1.00 91.88 187 PHE A O 1
ATOM 1443 N N . PRO A 1 188 ? 7.396 -7.064 -1.192 1.00 92.25 188 PRO A N 1
ATOM 1444 C CA . PRO A 1 188 ? 6.198 -6.231 -1.102 1.00 92.25 188 PRO A CA 1
ATOM 1445 C C . PRO A 1 188 ? 6.410 -4.904 -0.369 1.00 92.25 188 PRO A C 1
ATOM 1447 O O . PRO A 1 188 ? 5.713 -3.939 -0.665 1.00 92.25 188 PRO A O 1
ATOM 1450 N N . ASP A 1 189 ? 7.361 -4.842 0.563 1.00 90.81 189 ASP A N 1
ATOM 1451 C CA . ASP A 1 189 ? 7.703 -3.665 1.366 1.00 90.81 189 ASP A CA 1
ATOM 1452 C C . ASP A 1 189 ? 8.735 -2.729 0.731 1.00 90.81 189 ASP A C 1
ATOM 1454 O O . ASP A 1 189 ? 9.090 -1.707 1.320 1.00 90.81 189 ASP A O 1
ATOM 1458 N N . PHE A 1 190 ? 9.219 -3.046 -0.471 1.00 93.06 190 PHE A N 1
ATOM 1459 C CA . PHE A 1 190 ? 10.134 -2.166 -1.178 1.00 93.06 190 PHE A CA 1
ATOM 1460 C C . PHE A 1 190 ? 9.436 -0.864 -1.592 1.00 93.06 190 PHE A C 1
ATOM 1462 O O . PHE A 1 190 ? 8.491 -0.863 -2.389 1.00 93.06 190 PHE A O 1
ATOM 1469 N N . ASP A 1 191 ? 9.975 0.260 -1.120 1.00 90.50 191 ASP A N 1
ATOM 1470 C CA . ASP A 1 191 ? 9.534 1.602 -1.482 1.00 90.50 191 ASP A CA 1
ATOM 1471 C C . ASP A 1 191 ? 10.752 2.522 -1.690 1.00 90.50 191 ASP A C 1
ATOM 1473 O O . ASP A 1 191 ? 11.588 2.630 -0.791 1.00 90.50 191 ASP A O 1
ATOM 1477 N N . PRO A 1 192 ? 10.879 3.214 -2.841 1.00 91.06 192 PRO A N 1
ATOM 1478 C CA . PRO A 1 192 ? 11.951 4.186 -3.065 1.00 91.06 192 PRO A CA 1
ATOM 1479 C C . PRO A 1 192 ? 12.027 5.284 -1.993 1.00 91.06 192 PRO A C 1
ATOM 1481 O O . PRO A 1 192 ? 13.119 5.784 -1.711 1.00 91.06 192 PRO A O 1
ATOM 1484 N N . ARG A 1 193 ? 10.896 5.622 -1.356 1.00 90.62 193 ARG A N 1
ATOM 1485 C CA . ARG A 1 193 ? 10.815 6.662 -0.318 1.00 90.62 193 ARG A CA 1
ATOM 1486 C C . ARG A 1 193 ? 11.593 6.292 0.937 1.00 90.62 193 ARG A C 1
ATOM 1488 O O . ARG A 1 193 ? 12.218 7.165 1.529 1.00 90.62 193 ARG A O 1
ATOM 1495 N N . SER A 1 194 ? 11.678 5.001 1.262 1.00 88.75 194 SER A N 1
ATOM 1496 C CA . SER A 1 194 ? 12.522 4.507 2.358 1.00 88.75 194 SER A CA 1
ATOM 1497 C C . SER A 1 194 ? 14.021 4.720 2.102 1.00 88.75 194 SER A C 1
ATOM 1499 O O . SER A 1 194 ? 14.819 4.637 3.030 1.00 88.75 194 SER A O 1
ATOM 1501 N N . PHE A 1 195 ? 14.412 5.026 0.861 1.00 89.12 195 PHE A N 1
ATOM 1502 C CA . PHE A 1 195 ? 15.780 5.380 0.472 1.00 89.12 195 PHE A CA 1
ATOM 1503 C C . PHE A 1 195 ? 15.947 6.877 0.165 1.00 89.12 195 PHE A C 1
ATOM 1505 O O . PHE A 1 195 ? 17.015 7.285 -0.279 1.00 89.12 195 PHE A O 1
ATOM 1512 N N . GLY A 1 196 ? 14.911 7.696 0.374 1.00 88.44 196 GLY A N 1
ATOM 1513 C CA . GLY A 1 196 ? 14.947 9.140 0.127 1.00 88.44 196 GLY A CA 1
ATOM 1514 C C . GLY A 1 196 ? 14.567 9.580 -1.290 1.00 88.44 196 GLY A C 1
ATOM 1515 O O . GLY A 1 196 ? 14.817 10.726 -1.657 1.00 88.44 196 GLY A O 1
ATOM 1516 N N . TYR A 1 197 ? 13.962 8.703 -2.098 1.00 90.25 197 TYR A N 1
ATOM 1517 C CA . TYR A 1 197 ? 13.593 9.008 -3.484 1.00 90.25 197 TYR A CA 1
ATOM 1518 C C . TYR A 1 197 ? 12.084 8.888 -3.706 1.00 90.25 197 TYR A C 1
ATOM 1520 O O . TYR A 1 197 ? 11.462 7.906 -3.317 1.00 90.25 197 TYR A O 1
ATOM 1528 N N . LEU A 1 198 ? 11.483 9.855 -4.404 1.00 86.62 198 LEU A N 1
ATOM 1529 C CA . LEU A 1 198 ? 10.048 9.822 -4.730 1.00 86.62 198 LEU A CA 1
ATOM 1530 C C . LEU A 1 198 ? 9.708 8.791 -5.812 1.00 86.62 198 LEU A C 1
ATOM 1532 O O . LEU A 1 198 ? 8.608 8.237 -5.835 1.00 86.62 198 LEU A O 1
ATOM 1536 N N . LYS A 1 199 ? 10.638 8.554 -6.742 1.00 90.50 199 LYS A N 1
ATOM 1537 C CA . LYS A 1 199 ? 10.445 7.666 -7.890 1.00 90.50 199 LYS A CA 1
ATOM 1538 C C . LYS A 1 199 ? 11.557 6.635 -7.957 1.00 90.50 199 LYS A C 1
ATOM 1540 O O . LYS A 1 199 ? 12.723 6.928 -7.702 1.00 90.50 199 LYS A O 1
ATOM 1545 N N . LEU A 1 200 ? 11.202 5.436 -8.420 1.00 91.44 200 LEU A N 1
ATOM 1546 C CA . LEU A 1 200 ? 12.172 4.378 -8.708 1.00 91.44 200 LEU A CA 1
ATOM 1547 C C . LEU A 1 200 ? 13.222 4.830 -9.734 1.00 91.44 200 LEU A C 1
ATOM 1549 O O . LEU A 1 200 ? 14.373 4.422 -9.641 1.00 91.44 200 LEU A O 1
ATOM 1553 N N . SER A 1 201 ? 12.849 5.690 -10.689 1.00 92.12 201 SER A N 1
ATOM 1554 C CA . SER A 1 201 ? 13.795 6.262 -11.656 1.00 92.12 201 SER A CA 1
ATOM 1555 C C . SER A 1 201 ? 14.937 6.989 -10.974 1.00 92.12 201 SER A C 1
ATOM 1557 O O . SER A 1 201 ? 16.085 6.795 -11.354 1.00 92.12 201 SER A O 1
ATOM 1559 N N . ASP A 1 202 ? 14.622 7.782 -9.958 1.00 92.62 202 ASP A N 1
ATOM 1560 C CA . ASP A 1 202 ? 15.580 8.673 -9.317 1.00 92.62 202 ASP A CA 1
ATOM 1561 C C . ASP A 1 202 ? 16.523 7.854 -8.436 1.00 92.62 202 ASP A C 1
ATOM 1563 O O . ASP A 1 202 ? 17.735 8.046 -8.494 1.00 92.62 202 ASP A O 1
ATOM 1567 N N . LEU A 1 203 ? 15.980 6.843 -7.744 1.00 91.88 203 LEU A N 1
ATOM 1568 C CA . LEU A 1 203 ? 16.762 5.845 -7.017 1.00 91.88 203 LEU A CA 1
ATOM 1569 C C . LEU A 1 203 ? 17.741 5.110 -7.946 1.00 91.88 203 LEU A C 1
ATOM 1571 O O . LEU A 1 203 ? 18.936 5.044 -7.671 1.00 91.88 203 LEU A O 1
ATOM 1575 N N . VAL A 1 204 ? 17.250 4.573 -9.068 1.00 92.25 204 VAL A N 1
ATOM 1576 C CA . VAL A 1 204 ? 18.073 3.806 -10.018 1.00 92.25 204 VAL A CA 1
ATOM 1577 C C . VAL A 1 204 ? 19.146 4.690 -10.658 1.00 92.25 204 VAL A C 1
ATOM 1579 O O . VAL A 1 204 ? 20.289 4.251 -10.781 1.00 92.25 204 VAL A O 1
ATOM 1582 N N . ILE A 1 205 ? 18.822 5.937 -11.011 1.00 90.75 205 ILE A N 1
ATOM 1583 C CA . ILE A 1 205 ? 19.795 6.914 -11.524 1.00 90.75 205 ILE A CA 1
ATOM 1584 C C . ILE A 1 205 ? 20.871 7.202 -10.472 1.00 90.75 205 ILE A C 1
ATOM 1586 O O . ILE A 1 205 ? 22.060 7.155 -10.792 1.00 90.75 205 ILE A O 1
ATOM 1590 N N . ALA A 1 206 ? 20.472 7.455 -9.223 1.00 90.94 206 ALA A N 1
ATOM 1591 C CA . ALA A 1 206 ? 21.388 7.816 -8.149 1.00 90.94 206 ALA A CA 1
ATOM 1592 C C . ALA A 1 206 ? 22.386 6.705 -7.799 1.00 90.94 206 ALA A C 1
ATOM 1594 O O . ALA A 1 206 ? 23.512 7.005 -7.415 1.00 90.94 206 ALA A O 1
ATOM 1595 N N . THR A 1 207 ? 22.027 5.431 -8.002 1.00 89.12 207 THR A N 1
ATOM 1596 C CA . THR A 1 207 ? 22.975 4.321 -7.798 1.00 89.12 207 THR A CA 1
ATOM 1597 C C . THR A 1 207 ? 24.175 4.349 -8.757 1.00 89.12 207 THR A C 1
ATOM 1599 O O . THR A 1 207 ? 25.181 3.696 -8.502 1.00 89.12 207 THR A O 1
ATOM 1602 N N . GLY A 1 208 ? 24.083 5.039 -9.902 1.00 88.31 208 GLY A N 1
ATOM 1603 C CA . GLY A 1 208 ? 25.171 5.164 -10.884 1.00 88.31 208 GLY A CA 1
ATOM 1604 C C . GLY A 1 208 ? 25.551 3.876 -11.636 1.00 88.31 208 GLY A C 1
ATOM 1605 O O . GLY A 1 208 ? 26.326 3.926 -12.600 1.00 88.31 208 GLY A O 1
ATOM 1606 N N . VAL A 1 209 ? 24.984 2.726 -11.262 1.00 89.50 209 VAL A N 1
ATOM 1607 C CA . VAL A 1 209 ? 25.339 1.396 -11.786 1.00 89.50 209 VAL A CA 1
ATOM 1608 C C . VAL A 1 209 ? 24.542 0.955 -13.022 1.00 89.50 209 VAL A C 1
ATOM 1610 O O . VAL A 1 209 ? 24.822 -0.110 -13.579 1.00 89.50 209 VAL A O 1
ATOM 1613 N N . PHE A 1 210 ? 23.593 1.769 -13.488 1.00 93.81 210 PHE A N 1
ATOM 1614 C CA . PHE A 1 210 ? 22.756 1.483 -14.658 1.00 93.81 210 PHE A CA 1
ATOM 1615 C C . PHE A 1 210 ? 22.960 2.513 -15.775 1.00 93.81 210 PHE A C 1
ATOM 1617 O O . PHE A 1 210 ? 23.210 3.691 -15.515 1.00 93.81 210 PHE A O 1
ATOM 1624 N N . ASP A 1 211 ? 22.864 2.056 -17.021 1.00 93.12 211 ASP A N 1
ATOM 1625 C CA . ASP A 1 211 ? 22.629 2.908 -18.186 1.00 93.12 211 ASP A CA 1
ATOM 1626 C C . ASP A 1 211 ? 21.125 3.180 -18.279 1.00 93.12 211 ASP A C 1
ATOM 1628 O O . ASP A 1 211 ? 20.325 2.253 -18.132 1.00 93.12 211 ASP A O 1
ATOM 1632 N N . ILE A 1 212 ? 20.741 4.434 -18.521 1.00 93.62 212 ILE A N 1
ATOM 1633 C CA . ILE A 1 212 ? 19.340 4.865 -18.570 1.00 93.62 212 ILE A CA 1
ATOM 1634 C C . ILE A 1 212 ? 19.035 5.427 -19.949 1.00 93.62 212 ILE A C 1
ATOM 1636 O O . ILE A 1 212 ? 19.761 6.285 -20.447 1.00 93.62 212 ILE A O 1
ATOM 1640 N N . ASP A 1 213 ? 17.932 4.973 -20.531 1.00 92.56 213 ASP A N 1
ATOM 1641 C CA . ASP A 1 213 ? 17.449 5.426 -21.829 1.00 92.56 213 ASP A CA 1
ATOM 1642 C C . ASP A 1 213 ? 15.972 5.826 -21.726 1.00 92.56 213 ASP A C 1
ATOM 1644 O O . ASP A 1 213 ? 15.153 5.124 -21.131 1.00 92.56 213 ASP A O 1
ATOM 1648 N N . ARG A 1 214 ? 15.623 6.994 -22.266 1.00 91.88 214 ARG A N 1
ATOM 1649 C CA . ARG A 1 214 ? 14.265 7.549 -22.220 1.00 91.88 214 ARG A CA 1
ATOM 1650 C C . ARG A 1 214 ? 13.699 7.521 -23.629 1.00 91.88 214 ARG A C 1
ATOM 1652 O O . ARG A 1 214 ? 14.056 8.348 -24.461 1.00 91.88 214 ARG A O 1
ATOM 1659 N N . ARG A 1 215 ? 12.788 6.584 -23.886 1.00 89.19 215 ARG A N 1
ATOM 1660 C CA . ARG A 1 215 ? 12.196 6.368 -25.211 1.00 89.19 215 ARG A CA 1
ATOM 1661 C C . ARG A 1 215 ? 10.775 6.915 -25.245 1.00 89.19 215 ARG A C 1
ATOM 1663 O O . ARG A 1 215 ? 9.986 6.657 -24.338 1.00 89.19 215 ARG A O 1
ATOM 1670 N N . CYS A 1 216 ? 10.430 7.632 -26.310 1.00 82.75 216 CYS A N 1
ATOM 1671 C CA . CYS A 1 216 ? 9.058 8.055 -26.576 1.00 82.75 216 CYS A CA 1
ATOM 1672 C C . CYS A 1 216 ? 8.432 7.098 -27.611 1.00 82.75 216 CYS A C 1
ATOM 1674 O O . CYS A 1 216 ? 8.873 7.103 -28.759 1.00 82.75 216 CYS A O 1
ATOM 1676 N N . PRO A 1 217 ? 7.437 6.259 -27.257 1.00 75.12 217 PRO A N 1
ATOM 1677 C CA . PRO A 1 217 ? 6.893 5.234 -28.163 1.00 75.12 217 PRO A CA 1
ATOM 1678 C C . PRO A 1 217 ? 5.998 5.768 -29.301 1.00 75.12 217 PRO A C 1
ATOM 1680 O O . PRO A 1 217 ? 5.290 4.988 -29.945 1.00 75.12 217 PRO A O 1
ATOM 1683 N N . GLY A 1 218 ? 5.936 7.087 -29.493 1.00 77.69 218 GLY A N 1
ATOM 1684 C CA . GLY A 1 218 ? 5.125 7.764 -30.504 1.00 77.69 218 GLY A CA 1
ATOM 1685 C C . GLY A 1 218 ? 4.700 9.164 -30.063 1.00 77.69 218 GLY A C 1
ATOM 1686 O O . GLY A 1 218 ? 4.696 9.474 -28.872 1.00 77.69 218 GLY A O 1
ATOM 1687 N N . GLU A 1 219 ? 4.327 10.004 -31.026 1.00 71.94 219 GLU A N 1
ATOM 1688 C CA . GLU A 1 219 ? 3.861 11.370 -30.778 1.00 71.94 219 GLU A CA 1
ATOM 1689 C C . GLU A 1 219 ? 2.631 11.359 -29.845 1.00 71.94 219 GLU A C 1
ATOM 1691 O O . GLU A 1 219 ? 1.664 10.633 -30.076 1.00 71.94 219 GLU A O 1
ATOM 1696 N N . GLY A 1 220 ? 2.709 12.092 -28.730 1.00 74.69 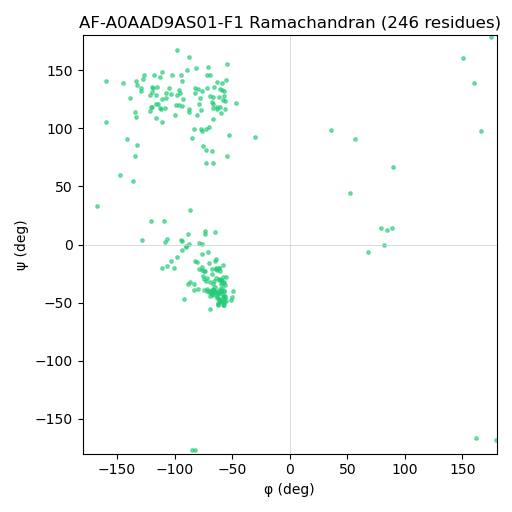220 GLY A N 1
ATOM 1697 C CA . GLY A 1 220 ? 1.660 12.148 -27.702 1.00 74.69 220 GLY A CA 1
ATOM 1698 C C . GLY A 1 220 ? 1.639 11.001 -26.678 1.00 74.69 220 GLY A C 1
ATOM 1699 O O . GLY A 1 220 ? 0.793 11.020 -25.784 1.00 74.69 220 GLY A O 1
ATOM 1700 N N . LYS A 1 221 ? 2.543 10.011 -26.751 1.00 79.69 221 LYS A N 1
ATOM 1701 C CA . LYS A 1 221 ? 2.645 8.945 -25.734 1.00 79.69 221 LYS A CA 1
ATOM 1702 C C . LYS A 1 221 ? 3.592 9.329 -24.598 1.00 79.69 221 LYS A C 1
ATOM 1704 O O . LYS A 1 221 ? 4.562 10.054 -24.794 1.00 79.69 221 LYS A O 1
ATOM 1709 N N . ALA A 1 222 ? 3.323 8.800 -23.405 1.00 81.06 222 ALA A N 1
ATOM 1710 C CA . ALA A 1 222 ? 4.177 9.014 -22.243 1.00 81.06 222 ALA A CA 1
ATOM 1711 C C . ALA A 1 222 ? 5.583 8.429 -22.462 1.00 81.06 222 ALA A C 1
ATOM 1713 O O . ALA A 1 222 ? 5.739 7.329 -23.001 1.00 81.06 222 ALA A O 1
ATOM 1714 N N . THR A 1 223 ? 6.599 9.159 -22.001 1.00 87.06 223 THR A N 1
ATOM 1715 C CA . THR A 1 223 ? 7.996 8.715 -22.023 1.00 87.06 223 THR A CA 1
ATOM 1716 C C . THR A 1 223 ? 8.166 7.454 -21.183 1.00 87.06 223 THR A C 1
ATOM 1718 O O . THR A 1 223 ? 7.813 7.428 -20.003 1.00 87.06 223 THR A O 1
ATOM 1721 N N . VAL A 1 224 ? 8.755 6.419 -21.778 1.00 90.56 224 VAL A N 1
ATOM 1722 C CA . VAL A 1 224 ? 9.073 5.156 -21.110 1.00 90.56 224 VAL A CA 1
ATOM 1723 C C . VAL A 1 224 ? 10.564 5.126 -20.801 1.00 90.56 224 VAL A C 1
ATOM 1725 O O . VAL A 1 224 ? 11.397 5.370 -21.674 1.00 90.56 224 VAL A O 1
ATOM 1728 N N . ILE A 1 225 ? 10.901 4.826 -19.548 1.00 93.06 225 ILE A N 1
ATOM 1729 C CA . ILE A 1 225 ? 12.286 4.743 -19.081 1.00 93.06 225 ILE A CA 1
ATOM 1730 C C . ILE A 1 225 ? 12.741 3.287 -19.137 1.00 93.06 225 ILE A C 1
ATOM 1732 O O . ILE A 1 225 ? 12.064 2.396 -18.618 1.00 93.06 225 ILE A O 1
ATOM 1736 N N . TYR A 1 226 ? 13.899 3.067 -19.744 1.00 94.06 226 TYR A N 1
ATOM 1737 C CA . TYR A 1 226 ? 14.592 1.792 -19.805 1.00 94.06 226 TYR A CA 1
ATOM 1738 C C . TYR A 1 226 ? 15.889 1.872 -19.003 1.00 94.06 226 TYR A C 1
ATOM 1740 O O . TYR A 1 226 ? 16.549 2.913 -18.973 1.00 94.06 226 TYR A O 1
ATOM 1748 N N . ALA A 1 227 ? 16.240 0.771 -18.349 1.00 94.44 227 ALA A N 1
ATOM 1749 C CA . ALA A 1 227 ? 17.472 0.621 -17.592 1.00 94.44 227 ALA A CA 1
ATOM 1750 C C . ALA A 1 227 ? 18.219 -0.632 -18.052 1.00 94.44 227 ALA A C 1
ATOM 1752 O O . ALA A 1 227 ? 17.603 -1.662 -18.320 1.00 94.44 227 ALA A O 1
ATOM 1753 N N . ARG A 1 228 ? 19.546 -0.552 -18.108 1.00 93.62 228 ARG A N 1
ATOM 1754 C CA . ARG A 1 228 ? 20.433 -1.692 -18.365 1.00 93.62 228 ARG A CA 1
ATOM 1755 C C . ARG A 1 228 ? 21.565 -1.695 -17.354 1.00 93.62 228 ARG A C 1
ATOM 1757 O O . ARG A 1 228 ? 22.142 -0.651 -17.059 1.00 93.62 228 ARG A O 1
ATOM 1764 N N . ALA A 1 229 ? 21.906 -2.860 -16.814 1.00 91.00 229 ALA A N 1
ATOM 1765 C CA . ALA A 1 229 ? 23.013 -2.971 -15.871 1.00 91.00 229 ALA A CA 1
ATOM 1766 C C . ALA A 1 229 ? 24.353 -2.669 -16.561 1.00 91.00 229 ALA A C 1
ATOM 1768 O O . ALA A 1 229 ? 24.708 -3.305 -17.556 1.00 91.00 229 ALA A O 1
ATOM 1769 N N . LYS A 1 230 ? 25.143 -1.738 -16.009 1.00 88.88 230 LYS A N 1
ATOM 1770 C CA . LYS A 1 230 ? 26.535 -1.571 -16.441 1.00 88.88 230 LYS A CA 1
ATOM 1771 C C . LYS A 1 230 ? 27.307 -2.823 -16.052 1.00 88.88 230 LYS A C 1
ATOM 1773 O O . LYS A 1 230 ? 27.184 -3.303 -14.915 1.00 88.88 230 LYS A O 1
ATOM 1778 N N . ARG A 1 231 ? 28.135 -3.326 -16.972 1.00 77.50 231 ARG A N 1
ATOM 1779 C CA . ARG A 1 231 ? 29.087 -4.399 -16.664 1.00 77.50 231 ARG A CA 1
ATOM 1780 C C . ARG A 1 231 ? 29.961 -3.942 -15.497 1.00 77.50 231 ARG A C 1
ATOM 1782 O O . ARG A 1 231 ? 30.570 -2.875 -15.562 1.00 77.50 231 ARG A O 1
ATOM 1789 N N . SER A 1 232 ? 29.984 -4.730 -14.424 1.00 60.53 232 SER A N 1
ATOM 1790 C CA . SER A 1 232 ? 30.896 -4.486 -13.307 1.00 60.53 232 SER A CA 1
ATOM 1791 C C . SER A 1 232 ? 32.326 -4.485 -13.845 1.00 60.53 232 SER A C 1
ATOM 1793 O O . SER A 1 232 ? 32.727 -5.429 -14.523 1.00 60.53 232 SER A O 1
ATOM 1795 N N . LYS A 1 233 ? 33.108 -3.441 -13.552 1.00 52.28 233 LYS A N 1
ATOM 1796 C CA . LYS A 1 233 ? 34.542 -3.385 -13.890 1.00 52.28 233 LYS A CA 1
ATOM 1797 C C . LYS A 1 233 ? 35.398 -4.295 -12.994 1.00 52.28 233 LYS A C 1
ATOM 1799 O O . LYS A 1 233 ? 36.617 -4.170 -12.983 1.00 52.28 233 LYS A O 1
ATOM 1804 N N . HIS A 1 234 ? 34.796 -5.185 -12.213 1.00 45.50 234 HIS A N 1
ATOM 1805 C CA . HIS A 1 234 ? 35.508 -6.160 -11.396 1.00 45.50 234 HIS A CA 1
ATOM 1806 C C . HIS A 1 234 ? 35.132 -7.570 -11.835 1.00 45.50 234 HIS A C 1
ATOM 1808 O O . HIS A 1 234 ? 33.952 -7.865 -12.000 1.00 45.50 234 HIS A O 1
ATOM 1814 N N . VAL A 1 235 ? 36.161 -8.412 -11.975 1.00 43.28 235 VAL A N 1
ATOM 1815 C CA . VAL A 1 235 ? 36.213 -9.730 -12.640 1.00 43.28 235 VAL A CA 1
ATOM 1816 C C . VAL A 1 235 ? 36.579 -9.650 -14.130 1.00 43.28 235 VAL A C 1
ATOM 1818 O O . VAL A 1 235 ? 35.763 -9.966 -14.986 1.00 43.28 235 VAL A O 1
ATOM 1821 N N . ASN A 1 236 ? 37.820 -9.241 -14.449 1.00 35.69 236 ASN A N 1
ATOM 1822 C CA . ASN A 1 236 ? 38.585 -9.866 -15.548 1.00 35.69 236 ASN A CA 1
ATOM 1823 C C . ASN A 1 236 ? 40.091 -9.521 -15.622 1.00 35.69 236 ASN A C 1
ATOM 1825 O O . ASN A 1 236 ? 40.645 -9.512 -16.713 1.00 35.69 236 ASN A O 1
ATOM 1829 N N . ASP A 1 237 ? 40.784 -9.304 -14.496 1.00 38.59 237 ASP A N 1
ATOM 1830 C CA . ASP A 1 237 ? 42.247 -9.064 -14.513 1.00 38.59 237 ASP A CA 1
ATOM 1831 C C . ASP A 1 237 ? 43.080 -10.229 -13.936 1.00 38.59 237 ASP A C 1
ATOM 1833 O O . ASP A 1 237 ? 44.224 -10.069 -13.536 1.00 38.59 237 ASP A O 1
ATOM 1837 N N . ALA A 1 238 ? 42.504 -11.439 -13.877 1.00 41.38 238 ALA A N 1
ATOM 1838 C CA . ALA A 1 238 ? 43.164 -12.631 -13.320 1.00 41.38 238 ALA A CA 1
ATOM 1839 C C . ALA A 1 238 ? 43.314 -13.796 -14.319 1.00 41.38 238 ALA A C 1
ATOM 1841 O O . ALA A 1 238 ? 43.490 -14.946 -13.920 1.00 41.38 238 ALA A O 1
ATOM 1842 N N . ARG A 1 239 ? 43.239 -13.534 -15.631 1.00 41.66 239 ARG A N 1
ATOM 1843 C CA . ARG A 1 239 ? 43.533 -14.534 -16.677 1.00 41.66 239 ARG A CA 1
ATOM 1844 C C . ARG A 1 239 ? 44.384 -13.950 -17.803 1.00 41.66 239 ARG A C 1
ATOM 1846 O O . ARG A 1 239 ? 44.009 -14.031 -18.963 1.00 41.66 239 ARG A O 1
ATOM 1853 N N . MET A 1 240 ? 45.536 -13.376 -17.470 1.00 42.72 240 MET A N 1
ATOM 1854 C CA . MET A 1 240 ? 46.591 -13.091 -18.451 1.00 42.72 240 MET A CA 1
ATOM 1855 C C . MET A 1 240 ? 47.985 -13.218 -17.822 1.00 42.72 240 MET A C 1
ATOM 1857 O O . MET A 1 240 ? 48.778 -12.292 -17.827 1.00 42.72 240 MET A O 1
ATOM 1861 N N . THR A 1 241 ? 48.315 -14.401 -17.308 1.00 43.28 241 THR A N 1
ATOM 1862 C CA . THR A 1 241 ? 49.711 -14.859 -17.231 1.00 43.28 241 THR A CA 1
ATOM 1863 C C . THR A 1 241 ? 49.742 -16.351 -17.549 1.00 43.28 241 THR A C 1
ATOM 1865 O O . THR A 1 241 ? 49.558 -17.207 -16.691 1.00 43.28 241 THR A O 1
ATOM 1868 N N . SER A 1 242 ? 49.916 -16.673 -18.832 1.00 41.41 242 SER A N 1
ATOM 1869 C CA . SER A 1 242 ? 50.396 -18.001 -19.229 1.00 41.41 242 SER A CA 1
ATOM 1870 C C . SER A 1 242 ? 51.907 -18.024 -18.987 1.00 41.41 242 SER A C 1
ATOM 1872 O O . SER A 1 242 ? 52.581 -17.126 -19.496 1.00 41.41 242 SER A O 1
ATOM 1874 N N . PRO A 1 243 ? 52.478 -18.983 -18.241 1.00 45.81 243 PRO A N 1
ATOM 1875 C CA . PRO A 1 243 ? 53.909 -19.217 -18.295 1.00 45.81 243 PRO A CA 1
ATOM 1876 C C . PRO A 1 243 ? 54.198 -19.987 -19.584 1.00 45.81 243 PRO A C 1
ATOM 1878 O O . PRO A 1 243 ? 53.730 -21.111 -19.758 1.00 45.81 243 PRO A O 1
ATOM 1881 N N . SER A 1 244 ? 54.941 -19.367 -20.498 1.00 39.44 244 SER A N 1
ATOM 1882 C CA . SER A 1 244 ? 55.565 -20.074 -21.612 1.00 39.44 244 SER A CA 1
ATOM 1883 C C . SER A 1 244 ? 56.517 -21.129 -21.051 1.00 39.44 244 SER A C 1
ATOM 1885 O O . SER A 1 244 ? 57.534 -20.793 -20.446 1.00 39.44 244 SER A O 1
ATOM 1887 N N . GLU A 1 245 ? 56.185 -22.401 -21.253 1.00 45.91 245 GLU A N 1
ATOM 1888 C CA . GLU A 1 245 ? 57.164 -23.481 -21.231 1.00 45.91 245 GLU A CA 1
ATOM 1889 C C . GLU A 1 245 ? 58.151 -23.250 -22.381 1.00 45.91 245 GLU A C 1
ATOM 1891 O O . GLU A 1 245 ? 57.772 -23.304 -23.551 1.00 45.91 245 GLU A O 1
ATOM 1896 N N . THR A 1 246 ? 59.422 -23.027 -22.050 1.00 44.06 246 THR A N 1
ATOM 1897 C CA . THR A 1 246 ? 60.521 -23.343 -22.964 1.00 44.06 246 THR A CA 1
ATOM 1898 C C . THR A 1 246 ? 61.437 -24.331 -22.266 1.00 44.06 246 THR A C 1
ATOM 1900 O O . THR A 1 246 ? 62.038 -24.051 -21.232 1.00 44.06 246 THR A O 1
ATOM 1903 N N . LEU A 1 247 ? 61.444 -25.511 -22.869 1.00 40.91 247 LEU A N 1
ATOM 1904 C CA . LEU A 1 247 ? 62.266 -26.675 -22.620 1.00 40.91 247 LEU A CA 1
ATOM 1905 C C . LEU A 1 247 ? 63.718 -26.416 -23.080 1.00 40.91 247 LEU A C 1
ATOM 1907 O O . LEU A 1 247 ? 63.919 -25.739 -24.091 1.00 40.91 247 LEU A O 1
ATOM 1911 N N . ILE A 1 248 ? 64.645 -27.130 -22.426 1.00 44.50 248 ILE A N 1
ATOM 1912 C CA . ILE A 1 248 ? 66.086 -27.342 -22.705 1.00 44.50 248 ILE A CA 1
ATOM 1913 C C . ILE A 1 248 ? 67.039 -26.285 -22.132 1.00 44.50 248 ILE A C 1
ATOM 1915 O O . ILE A 1 248 ? 67.103 -25.155 -22.659 1.00 44.50 248 ILE A O 1
#

Nearest PDB structures (foldseek):
  2kpm-assembly1_A  TM=7.030E-01  e=2.345E-06  Nitrosomonas europaea
  2kzv-assembly1_A  TM=7.218E-01  e=1.025E-03  Chromobacterium violaceum
  9c6c-assembly1_D  TM=3.571E-01  e=2.283E+00  Bacteroidales bacterium
  9c77-assembly1_B  TM=4.281E-01  e=5.846E+00  Bacteroidales bacterium
  9c77-assembly1_D  TM=2.513E-01  e=4.844E+00  Bacteroidales bacterium

Mean predicted aligned error: 12.35 Å